Protein AF-A0A354EG18-F1 (afdb_monomer)

Secondary structure (DSSP, 8-state):
-EEEEEEEP-TTSTT-S---------TTS-EEEEEEESSEEEEEE--TTB--EEEEEE--EEETTTTEEESSS-EE--PPPBP---EEEEEEE-SS-B-SSSSS-EEEETTTTEEBTTSSSB-S-SEEEEEEEEEEETTEEEEEEEEE-SSTT-EEEEEE--TT--BS--S-SB--SS--BS-EEEEEEEETTTEEEE---TTEEEEEEEEEEE-TTS-EEEEEEEEESSPPEE-TTSBEE-EEEEETTSS-B--EEEEEEHHHHHS-SS------------

Foldseek 3Di:
DEWEWEFEDDPVCAQVDDDDDDDAADPVRYDYDYYYHHQKDKDWDDDPQWFIFIDMDGFDDADPVVRTTPPGTDDDDDDTHGNDDADAWAWDKDDFPFDPDAQDWWAAASLVRGTDPPGTDHPARQWIKHKDKDDPDPQWIKIKIKIAADDPPWFKDKDAFDPPHRGPPRDDQFDDPDDGDRMDMWIWTHHVPPGIDIPWDPRIKMKIWGPFDADPVRHTPFIKIKIWRGTWDADSRRGIITIMIIDPPRGRGHRHDQVRNPVVVVDDDDDDDRPCPPPDDD

Solvent-accessible surface area (backbone atoms only — not comparable to full-atom values): 16265 Å² total; per-residue (Å²): 65,40,33,46,35,41,28,54,44,49,98,88,57,50,30,73,64,94,78,89,84,87,87,73,58,49,98,89,41,45,39,77,49,74,52,53,24,63,67,58,49,77,48,79,49,77,52,92,68,38,39,41,21,46,46,76,48,70,50,84,49,69,38,86,91,77,46,26,39,24,73,71,55,43,78,44,83,69,68,69,49,68,62,84,73,60,35,61,20,35,56,48,65,44,81,82,40,56,55,92,62,64,80,42,81,43,32,30,9,70,90,69,70,29,35,18,65,93,78,40,84,12,87,46,46,47,40,28,42,31,33,48,58,53,74,80,43,100,61,28,29,40,28,34,39,37,42,33,49,76,40,93,81,14,23,37,30,86,41,68,68,63,88,83,59,39,28,75,70,65,69,63,65,52,58,77,96,70,80,57,38,56,65,50,78,44,41,40,34,28,38,78,98,73,47,78,50,65,69,77,58,85,79,33,22,34,41,36,37,31,75,49,39,58,51,98,87,68,47,78,76,43,32,32,24,33,39,28,78,45,54,78,44,68,49,71,83,36,39,45,36,46,39,38,37,38,24,78,84,45,45,47,52,58,45,63,29,91,88,38,41,52,57,59,76,74,46,85,83,90,84,84,79,77,88,74,84,75,76,72,80,130

Structure (mmCIF, N/CA/C/O backbone):
data_AF-A0A354EG18-F1
#
_entry.id   AF-A0A354EG18-F1
#
loop_
_atom_site.group_PDB
_atom_site.id
_atom_site.type_symbol
_atom_site.label_atom_id
_atom_site.label_alt_id
_atom_site.label_comp_id
_atom_site.label_asym_id
_atom_site.label_entity_id
_atom_site.label_seq_id
_atom_site.pdbx_PDB_ins_code
_atom_site.Cartn_x
_atom_site.Cartn_y
_atom_site.Cartn_z
_atom_site.occupancy
_atom_site.B_iso_or_equiv
_atom_site.auth_seq_id
_atom_site.auth_comp_id
_atom_site.auth_asym_id
_atom_site.auth_atom_id
_atom_site.pdbx_PDB_model_num
ATOM 1 N N . MET A 1 1 ? 18.336 -6.865 -22.127 1.00 76.62 1 MET A N 1
ATOM 2 C CA . MET A 1 1 ? 19.329 -5.778 -22.020 1.00 76.62 1 MET A CA 1
ATOM 3 C C . MET A 1 1 ? 19.094 -4.785 -23.141 1.00 76.62 1 MET A C 1
ATOM 5 O O . MET A 1 1 ? 18.671 -5.190 -24.219 1.00 76.62 1 MET A O 1
ATOM 9 N N . VAL A 1 2 ? 19.322 -3.502 -22.871 1.00 77.94 2 VAL A N 1
ATOM 10 C CA . VAL A 1 2 ? 19.133 -2.414 -23.838 1.00 77.94 2 VAL A CA 1
ATOM 11 C C . VAL A 1 2 ? 20.449 -1.664 -24.002 1.00 77.94 2 VAL A C 1
ATOM 13 O O . VAL A 1 2 ? 21.024 -1.222 -23.011 1.00 77.94 2 VAL A O 1
ATOM 16 N N . HIS A 1 3 ? 20.908 -1.503 -25.239 1.00 73.06 3 HIS A N 1
ATOM 17 C CA . HIS A 1 3 ? 22.016 -0.616 -25.577 1.00 73.06 3 HIS A CA 1
ATOM 18 C C . HIS A 1 3 ? 21.486 0.726 -26.075 1.00 73.06 3 HIS A C 1
ATOM 20 O O . HIS A 1 3 ? 20.550 0.771 -26.877 1.00 73.06 3 HIS A O 1
ATOM 26 N N . VAL A 1 4 ? 22.069 1.823 -25.598 1.00 71.62 4 VAL A N 1
ATOM 27 C CA . VAL A 1 4 ? 21.542 3.174 -25.835 1.00 71.62 4 VAL A CA 1
ATOM 28 C C . VAL A 1 4 ? 22.682 4.097 -26.253 1.00 71.62 4 VAL A C 1
ATOM 30 O O . VAL A 1 4 ? 23.614 4.288 -25.488 1.00 71.62 4 VAL A O 1
ATOM 33 N N . SER A 1 5 ? 22.630 4.686 -27.450 1.00 76.81 5 SER A N 1
ATOM 34 C CA . SER A 1 5 ? 23.673 5.605 -27.949 1.00 76.81 5 SER A CA 1
ATOM 35 C C . SER A 1 5 ? 23.064 6.875 -28.538 1.00 76.81 5 SER A C 1
ATOM 37 O O . SER A 1 5 ? 22.339 6.802 -29.526 1.00 76.81 5 SER A O 1
ATOM 39 N N . PHE A 1 6 ? 23.320 8.048 -27.951 1.00 79.81 6 PHE A N 1
ATOM 40 C CA . PHE A 1 6 ? 22.670 9.290 -28.385 1.00 79.81 6 PHE A CA 1
ATOM 41 C C . PHE A 1 6 ? 23.665 10.422 -28.645 1.00 79.81 6 PHE A C 1
ATOM 43 O O . PHE A 1 6 ? 24.583 10.671 -27.864 1.00 79.81 6 PHE A O 1
ATOM 50 N N . MET A 1 7 ? 23.456 11.126 -29.754 1.00 80.81 7 MET A N 1
ATOM 51 C CA . MET A 1 7 ? 24.111 12.401 -30.044 1.00 80.81 7 MET A CA 1
ATOM 52 C C . MET A 1 7 ? 23.402 13.538 -29.301 1.00 80.81 7 MET A C 1
ATOM 54 O O . MET A 1 7 ? 22.217 13.421 -28.971 1.00 80.81 7 MET A O 1
ATOM 58 N N . GLN A 1 8 ? 24.107 14.645 -29.071 1.00 80.94 8 GLN A N 1
ATOM 59 C CA . GLN A 1 8 ? 23.514 15.819 -28.425 1.00 80.94 8 GLN A CA 1
ATOM 60 C C . GLN A 1 8 ? 22.479 16.494 -29.335 1.00 80.94 8 GLN A C 1
ATOM 62 O O . GLN A 1 8 ? 22.690 16.623 -30.546 1.00 80.94 8 GLN A O 1
ATOM 67 N N . ALA A 1 9 ? 21.371 16.942 -28.741 1.00 79.50 9 ALA A N 1
ATOM 68 C CA . ALA A 1 9 ? 20.435 17.865 -29.378 1.00 79.50 9 ALA A CA 1
ATOM 69 C C . ALA A 1 9 ? 21.137 19.174 -29.790 1.00 79.50 9 ALA A C 1
ATOM 71 O O . ALA A 1 9 ? 22.161 19.537 -29.213 1.00 79.50 9 ALA A O 1
ATOM 72 N N . ASN A 1 10 ? 20.594 19.880 -30.784 1.00 77.50 10 ASN A N 1
ATOM 73 C CA . ASN A 1 10 ? 21.184 21.124 -31.285 1.00 77.50 10 ASN A CA 1
ATOM 74 C C . ASN A 1 10 ? 20.221 22.319 -31.240 1.00 77.50 10 ASN A C 1
ATOM 76 O O . ASN A 1 10 ? 19.000 22.163 -31.159 1.00 77.50 10 ASN A O 1
ATOM 80 N N . ASP A 1 11 ? 20.792 23.518 -31.378 1.00 70.62 11 ASP A N 1
ATOM 81 C CA . ASP A 1 11 ? 20.086 24.807 -31.291 1.00 70.62 11 ASP A CA 1
ATOM 82 C C . ASP A 1 11 ? 19.065 25.030 -32.421 1.00 70.62 11 ASP A C 1
ATOM 84 O O . ASP A 1 11 ? 18.224 25.921 -32.347 1.00 70.62 11 ASP A O 1
ATOM 88 N N . SER A 1 12 ? 19.097 24.198 -33.470 1.00 73.25 12 SER A N 1
ATOM 89 C CA . SER A 1 12 ? 18.102 24.193 -34.554 1.00 73.25 12 SER A CA 1
ATOM 90 C C . SER A 1 12 ? 16.838 23.388 -34.210 1.00 73.25 12 SER A C 1
ATOM 92 O O . SER A 1 12 ? 15.953 23.237 -35.052 1.00 73.25 12 SER A O 1
ATOM 94 N N . GLY A 1 13 ? 16.743 22.849 -32.990 1.00 62.97 13 GLY A N 1
ATOM 95 C CA . GLY A 1 13 ? 15.578 22.117 -32.490 1.00 62.97 13 GLY A CA 1
ATOM 96 C C . GLY A 1 13 ? 15.592 20.608 -32.755 1.00 62.97 13 GLY A C 1
ATOM 97 O O . GLY A 1 13 ? 14.610 19.922 -32.456 1.00 62.97 13 GLY A O 1
ATOM 98 N N . ILE A 1 14 ? 16.686 20.060 -33.297 1.00 69.94 14 ILE A N 1
ATOM 99 C CA . ILE A 1 14 ? 16.850 18.614 -33.502 1.00 69.94 14 ILE A CA 1
ATOM 100 C C . ILE A 1 14 ? 17.165 17.956 -32.155 1.00 69.94 14 ILE A C 1
ATOM 102 O O . ILE A 1 14 ? 18.046 18.412 -31.434 1.00 69.94 14 ILE A O 1
ATOM 106 N N . GLY A 1 15 ? 16.455 16.876 -31.813 1.00 63.34 15 GLY A N 1
ATOM 107 C CA . GLY A 1 15 ? 16.633 16.156 -30.542 1.00 63.34 15 GLY A CA 1
ATOM 108 C C . GLY A 1 15 ? 15.893 16.760 -29.341 1.00 63.34 15 GLY A C 1
ATOM 109 O O . GLY A 1 15 ? 15.977 16.204 -28.251 1.00 63.34 15 GLY A O 1
ATOM 110 N N . LEU A 1 16 ? 15.141 17.855 -29.533 1.00 74.25 16 LEU A N 1
ATOM 111 C CA . LEU A 1 16 ? 14.290 18.463 -28.493 1.00 74.25 16 LEU A CA 1
ATOM 112 C C . LEU A 1 16 ? 12.865 17.885 -28.449 1.00 74.25 16 LEU A C 1
ATOM 114 O O . LEU A 1 16 ? 12.122 18.126 -27.502 1.00 74.25 16 LEU A O 1
ATOM 118 N N . LYS A 1 17 ? 12.455 17.134 -29.479 1.00 74.44 17 LYS A N 1
ATOM 119 C CA . LYS A 1 17 ? 11.150 16.458 -29.517 1.00 74.44 17 LYS A CA 1
ATOM 120 C C . LYS A 1 17 ? 11.256 15.065 -28.911 1.00 74.44 17 LYS A C 1
ATOM 122 O O . LYS A 1 17 ? 12.196 14.331 -29.206 1.00 74.44 17 LYS A O 1
ATOM 127 N N . THR A 1 18 ? 10.241 14.659 -28.154 1.00 72.31 18 THR A N 1
ATOM 128 C CA . THR A 1 18 ? 10.097 13.268 -27.716 1.00 72.31 18 THR A CA 1
ATOM 129 C C . THR A 1 18 ? 9.874 12.362 -28.927 1.00 72.31 18 THR A C 1
ATOM 131 O O .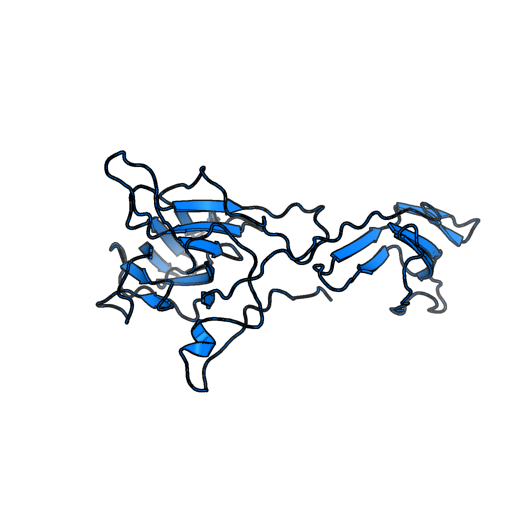 THR A 1 18 ? 8.877 12.494 -29.636 1.00 72.31 18 THR A O 1
ATOM 134 N N . ILE A 1 19 ? 10.790 11.422 -29.150 1.00 76.62 19 ILE A N 1
ATOM 135 C CA . ILE A 1 19 ? 10.691 10.392 -30.189 1.00 76.62 19 ILE A CA 1
ATOM 136 C C . ILE A 1 19 ? 10.560 9.037 -29.491 1.00 76.62 19 ILE A C 1
ATOM 138 O O . ILE A 1 19 ? 11.304 8.744 -28.557 1.00 76.62 19 ILE A O 1
ATOM 142 N N . ARG A 1 20 ? 9.608 8.208 -29.935 1.00 80.19 20 ARG A N 1
ATOM 143 C CA . ARG A 1 20 ? 9.449 6.826 -29.465 1.00 80.19 20 ARG A CA 1
ATOM 144 C C . ARG A 1 20 ? 9.862 5.868 -30.573 1.00 80.19 20 ARG A C 1
ATOM 146 O O . ARG A 1 20 ? 9.228 5.849 -31.623 1.00 80.19 20 ARG A O 1
ATOM 153 N N . ASN A 1 21 ? 10.881 5.062 -30.301 1.00 84.25 21 ASN A N 1
ATOM 154 C CA . ASN A 1 21 ? 11.307 3.955 -31.153 1.00 84.25 21 ASN A CA 1
ATOM 155 C C . ASN A 1 21 ? 10.934 2.636 -30.467 1.00 84.25 21 ASN A C 1
ATOM 157 O O . ASN A 1 21 ? 11.014 2.542 -29.244 1.00 84.25 21 ASN A O 1
ATOM 161 N N . ASN A 1 22 ? 10.523 1.633 -31.243 1.00 88.25 22 ASN A N 1
ATOM 162 C CA . ASN A 1 22 ? 10.150 0.312 -30.737 1.00 88.25 22 ASN A CA 1
ATOM 163 C C . ASN A 1 22 ? 10.884 -0.758 -31.539 1.00 88.25 22 ASN A C 1
ATOM 165 O O . ASN A 1 22 ? 10.993 -0.628 -32.755 1.00 88.25 22 ASN A O 1
ATOM 169 N N . ASP A 1 23 ? 11.346 -1.803 -30.861 1.00 90.81 23 ASP A N 1
ATOM 170 C CA . ASP A 1 23 ? 12.001 -2.958 -31.475 1.00 90.81 23 ASP A CA 1
ATOM 171 C C . ASP A 1 23 ? 11.909 -4.172 -30.526 1.00 90.81 23 ASP A C 1
ATOM 173 O O . ASP A 1 23 ? 11.494 -4.032 -29.368 1.00 90.81 23 ASP A O 1
ATOM 177 N N . VAL A 1 24 ? 12.260 -5.362 -31.009 1.00 91.56 24 VAL A N 1
ATOM 178 C CA . VAL A 1 24 ? 12.212 -6.632 -30.272 1.00 91.56 24 VAL A CA 1
ATOM 179 C C . VAL A 1 24 ? 13.631 -7.120 -30.005 1.00 91.56 24 VAL A C 1
ATOM 181 O O . VAL A 1 24 ? 14.519 -7.005 -30.843 1.00 91.56 24 VAL A O 1
ATOM 184 N N . THR A 1 25 ? 13.859 -7.693 -28.824 1.00 89.69 25 THR A N 1
ATOM 185 C CA . THR A 1 25 ? 15.169 -8.257 -28.494 1.00 89.69 25 THR A CA 1
ATOM 186 C C . THR A 1 25 ? 15.509 -9.462 -29.368 1.00 89.69 25 THR A C 1
ATOM 188 O O . THR A 1 25 ? 14.639 -10.284 -29.660 1.00 89.69 25 THR A O 1
ATOM 191 N N . ASN A 1 26 ? 16.790 -9.628 -29.689 1.00 91.12 26 ASN A N 1
ATOM 192 C CA . ASN A 1 26 ? 17.309 -10.833 -30.328 1.00 91.12 26 ASN A CA 1
ATOM 193 C C . ASN A 1 26 ? 17.210 -12.076 -29.405 1.00 91.12 26 ASN A C 1
ATOM 195 O O . ASN A 1 26 ? 16.748 -11.997 -28.262 1.00 91.12 26 ASN A O 1
ATOM 199 N N . ALA A 1 27 ? 17.666 -13.237 -29.889 1.00 91.00 27 ALA A N 1
ATOM 200 C CA . ALA A 1 27 ? 17.617 -14.504 -29.145 1.00 91.00 27 ALA A CA 1
ATOM 201 C C . ALA A 1 27 ? 18.411 -14.487 -27.822 1.00 91.00 27 ALA A C 1
ATOM 203 O O . ALA A 1 27 ? 18.101 -15.243 -26.904 1.00 91.00 27 ALA A O 1
ATOM 204 N N . GLU A 1 28 ? 19.403 -13.606 -27.711 1.00 89.06 28 GLU A N 1
ATOM 205 C CA . GLU A 1 28 ? 20.237 -13.409 -26.522 1.00 89.06 28 GLU A CA 1
ATOM 206 C C . GLU A 1 28 ? 19.657 -12.344 -25.567 1.00 89.06 28 GLU A C 1
ATOM 208 O O . GLU A 1 28 ? 20.203 -12.100 -24.493 1.00 89.06 28 GLU A O 1
ATOM 213 N N . GLY A 1 29 ? 18.532 -11.710 -25.925 1.00 87.94 29 GLY A N 1
ATOM 214 C CA . GLY A 1 29 ? 17.849 -10.718 -25.097 1.00 87.94 29 GLY A CA 1
ATOM 215 C C . GLY A 1 29 ? 18.369 -9.284 -25.245 1.00 87.94 29 GLY A C 1
ATOM 216 O O . GLY A 1 29 ? 18.138 -8.473 -24.342 1.00 87.94 29 GLY A O 1
ATOM 217 N N . PHE A 1 30 ? 19.046 -8.952 -26.348 1.00 90.62 30 PHE A N 1
ATOM 218 C CA . PHE A 1 30 ? 19.583 -7.617 -26.632 1.00 90.62 30 PHE A CA 1
ATOM 219 C C . PHE A 1 30 ? 18.759 -6.851 -27.662 1.00 90.62 30 PHE A C 1
ATOM 221 O O . PHE A 1 30 ? 18.262 -7.421 -28.630 1.00 90.62 30 PHE A O 1
ATOM 228 N N . VAL A 1 31 ? 18.669 -5.538 -27.467 1.00 91.06 31 VAL A N 1
ATOM 229 C CA . VAL A 1 31 ? 18.155 -4.568 -28.439 1.00 91.06 31 VAL A CA 1
ATOM 230 C C . VAL A 1 31 ? 18.987 -3.289 -28.340 1.00 91.06 31 VAL A C 1
ATOM 232 O O . VAL A 1 31 ? 19.440 -2.937 -27.247 1.00 91.06 31 VAL A O 1
ATOM 235 N N . SER A 1 32 ? 19.192 -2.600 -29.461 1.00 90.19 32 SER A N 1
ATOM 236 C CA . SER A 1 32 ? 20.033 -1.403 -29.533 1.00 90.19 32 SER A CA 1
ATOM 237 C C . SER A 1 32 ? 19.267 -0.242 -30.146 1.00 90.19 32 SER A C 1
ATOM 239 O O . SER A 1 32 ? 18.698 -0.371 -31.225 1.00 90.19 32 SER A O 1
ATOM 241 N N . PHE A 1 33 ? 19.305 0.912 -29.483 1.00 87.00 33 PHE A N 1
ATOM 242 C CA . PHE A 1 33 ? 18.722 2.151 -29.986 1.00 87.00 33 PHE A CA 1
ATOM 243 C C . PHE A 1 33 ? 19.795 3.223 -30.146 1.00 87.00 33 PHE A C 1
ATOM 245 O O . PHE A 1 33 ? 20.600 3.462 -29.241 1.00 87.00 33 PHE A O 1
ATOM 252 N N . GLN A 1 34 ? 19.757 3.908 -31.289 1.00 86.56 34 GLN A N 1
ATOM 253 C CA . GLN A 1 34 ? 20.576 5.081 -31.561 1.00 86.56 34 GLN A CA 1
ATOM 254 C C . GLN A 1 34 ? 19.691 6.276 -31.920 1.00 86.56 34 GLN A C 1
ATOM 256 O O . GLN A 1 34 ? 18.678 6.117 -32.604 1.00 86.56 34 GLN A O 1
ATOM 261 N N . GLY A 1 35 ? 20.058 7.475 -31.470 1.00 85.25 35 GLY A N 1
ATOM 262 C CA . GLY A 1 35 ? 19.294 8.682 -31.777 1.00 85.25 35 GLY A CA 1
ATOM 263 C C . GLY A 1 35 ? 20.019 9.988 -31.471 1.00 85.25 35 GLY A C 1
ATOM 264 O O . GLY A 1 35 ? 21.217 10.016 -31.198 1.00 85.25 35 GLY A O 1
ATOM 265 N N . VAL A 1 36 ? 19.269 11.085 -31.523 1.00 85.56 36 VAL A N 1
ATOM 266 C CA . VAL A 1 36 ? 19.694 12.416 -31.071 1.00 85.56 36 VAL A CA 1
ATOM 267 C C . VAL A 1 36 ? 18.721 12.846 -29.986 1.00 85.56 36 VAL A C 1
ATOM 269 O O . VAL A 1 36 ? 17.512 12.706 -30.172 1.00 85.56 36 VAL A O 1
ATOM 272 N N . GLY A 1 37 ? 19.221 13.331 -28.855 1.00 86.19 37 GLY A N 1
ATOM 273 C CA . GLY A 1 37 ? 18.360 13.631 -27.718 1.00 86.19 37 GLY A CA 1
ATOM 274 C C . GLY A 1 37 ? 19.029 14.462 -26.638 1.00 86.19 37 GLY A C 1
ATOM 275 O O . GLY A 1 37 ? 20.177 14.893 -26.762 1.00 86.19 37 GLY A O 1
ATOM 276 N N . MET A 1 38 ? 18.275 14.681 -25.568 1.00 84.88 38 MET A N 1
ATOM 277 C CA . MET A 1 38 ? 18.765 15.294 -24.337 1.00 84.88 38 MET A CA 1
ATOM 278 C C . MET A 1 38 ? 19.551 14.275 -23.491 1.00 84.88 38 MET A C 1
ATOM 280 O O . MET A 1 38 ? 19.736 13.125 -23.881 1.00 84.88 38 MET A O 1
ATOM 284 N N . GLU A 1 39 ? 19.997 14.693 -22.310 1.00 87.50 39 GLU A N 1
ATOM 285 C CA . GLU A 1 39 ? 20.866 13.931 -21.400 1.00 87.50 39 GLU A CA 1
ATOM 286 C C . GLU A 1 39 ? 20.248 12.658 -20.783 1.00 87.50 39 GLU A C 1
ATOM 288 O O . GLU A 1 39 ? 20.887 12.002 -19.960 1.00 87.50 39 GLU A O 1
ATOM 293 N N . SER A 1 40 ? 19.016 12.286 -21.142 1.00 87.19 40 SER A N 1
ATOM 294 C CA . SER A 1 40 ? 18.363 11.091 -20.605 1.00 87.19 40 SER A CA 1
ATOM 295 C C . SER A 1 40 ? 17.483 10.375 -21.624 1.00 87.19 40 SER A C 1
ATOM 297 O O . SER A 1 40 ? 16.917 10.985 -22.532 1.00 87.19 40 SER A O 1
ATOM 299 N N . VAL A 1 41 ? 17.369 9.058 -21.451 1.00 86.81 41 VAL A N 1
ATOM 300 C CA . VAL A 1 41 ? 16.528 8.173 -22.261 1.00 86.81 41 VAL A CA 1
ATOM 301 C C . VAL A 1 41 ? 15.715 7.275 -21.337 1.00 86.81 41 VAL A C 1
ATOM 303 O O . VAL A 1 41 ? 16.236 6.732 -20.365 1.00 86.81 41 VAL A O 1
ATOM 306 N N . GLY A 1 42 ? 14.434 7.102 -21.654 1.00 86.75 42 GLY A N 1
ATOM 307 C CA . GLY A 1 42 ? 13.562 6.119 -21.020 1.00 86.75 42 GLY A CA 1
ATOM 308 C C . GLY A 1 42 ? 13.300 4.938 -21.951 1.00 86.75 42 GLY A C 1
ATOM 309 O O . GLY A 1 42 ? 13.111 5.117 -23.151 1.00 86.75 42 GLY A O 1
ATOM 310 N N . ALA A 1 43 ? 13.245 3.737 -21.391 1.00 88.38 43 ALA A N 1
ATOM 311 C CA . ALA A 1 43 ? 12.860 2.512 -22.070 1.00 88.38 43 ALA A CA 1
ATOM 312 C C . ALA A 1 43 ? 11.697 1.853 -21.326 1.00 88.38 43 ALA A C 1
ATOM 314 O O . ALA A 1 43 ? 11.670 1.807 -20.097 1.00 88.38 43 ALA A O 1
ATOM 315 N N . THR A 1 44 ? 10.740 1.316 -22.078 1.00 90.69 44 THR A N 1
ATOM 316 C CA . THR A 1 44 ? 9.670 0.461 -21.559 1.00 90.69 44 THR A CA 1
ATOM 317 C C . THR A 1 44 ? 9.800 -0.913 -22.191 1.00 90.69 44 THR A C 1
ATOM 319 O O . THR A 1 44 ? 9.853 -1.030 -23.411 1.00 90.69 44 THR A O 1
ATOM 322 N N . ILE A 1 45 ? 9.857 -1.949 -21.360 1.00 91.69 45 ILE A N 1
ATOM 323 C CA . ILE A 1 45 ? 10.062 -3.329 -21.780 1.00 91.69 45 ILE A CA 1
ATOM 324 C C . ILE A 1 45 ? 8.838 -4.133 -21.349 1.00 91.69 45 ILE A C 1
ATOM 326 O O . ILE A 1 45 ? 8.417 -4.093 -20.190 1.00 91.69 45 ILE A O 1
ATOM 330 N N . SER A 1 46 ? 8.264 -4.881 -22.287 1.00 92.38 46 SER A N 1
ATOM 331 C CA . SER A 1 46 ? 7.111 -5.744 -22.042 1.00 92.38 46 SER A CA 1
ATOM 332 C C . SER A 1 46 ? 7.316 -7.116 -22.677 1.00 92.38 46 SER A C 1
ATOM 334 O O . SER A 1 46 ? 8.013 -7.255 -23.680 1.00 92.38 46 SER A O 1
ATOM 336 N N . LYS A 1 47 ? 6.739 -8.142 -22.048 1.00 91.94 47 LYS A N 1
ATOM 337 C CA . LYS A 1 47 ? 6.712 -9.520 -22.538 1.00 91.94 47 LYS A CA 1
ATOM 338 C C . LYS A 1 47 ? 5.474 -10.214 -21.989 1.00 91.94 47 LYS A C 1
ATOM 340 O O . LYS A 1 47 ? 5.164 -10.075 -20.802 1.00 91.94 47 LYS A O 1
ATOM 345 N N . ASP A 1 48 ? 4.798 -10.992 -22.823 1.00 93.31 48 ASP A N 1
ATOM 346 C CA . ASP A 1 48 ? 3.630 -11.762 -22.400 1.00 93.31 48 ASP A CA 1
ATOM 347 C C . ASP A 1 48 ? 3.969 -12.711 -21.245 1.00 93.31 48 ASP A C 1
ATOM 349 O O . ASP A 1 48 ? 4.995 -13.391 -21.243 1.00 93.31 48 ASP A O 1
ATOM 353 N N . GLY A 1 49 ? 3.109 -12.728 -20.224 1.00 94.38 49 GLY A N 1
ATOM 354 C CA . GLY A 1 49 ? 3.339 -13.477 -18.984 1.00 94.38 49 GLY A CA 1
ATOM 355 C C . GLY A 1 49 ? 4.282 -12.799 -17.980 1.00 94.38 49 GLY A C 1
ATOM 356 O O . GLY A 1 49 ? 4.538 -13.363 -16.918 1.00 94.38 49 GLY A O 1
ATOM 357 N N . TYR A 1 50 ? 4.771 -11.589 -18.261 1.00 95.06 50 TYR A N 1
ATOM 358 C CA . TYR A 1 50 ? 5.607 -10.805 -17.350 1.00 95.06 50 TYR A CA 1
ATOM 359 C C . TYR A 1 50 ? 4.935 -9.471 -17.009 1.00 95.06 50 TYR A C 1
ATOM 361 O O . TYR A 1 50 ? 4.045 -8.985 -17.715 1.00 95.06 50 TYR A O 1
ATOM 369 N N . TYR A 1 51 ? 5.325 -8.889 -15.880 1.00 94.25 51 TYR A N 1
ATOM 370 C CA . TYR A 1 51 ? 5.033 -7.496 -15.577 1.00 94.25 51 TYR A CA 1
ATOM 371 C C . TYR A 1 51 ? 5.945 -6.603 -16.414 1.00 94.25 51 TYR A C 1
ATOM 373 O O . TYR A 1 51 ? 7.134 -6.887 -16.556 1.00 94.25 51 TYR A O 1
ATOM 381 N N . GLN A 1 52 ? 5.375 -5.5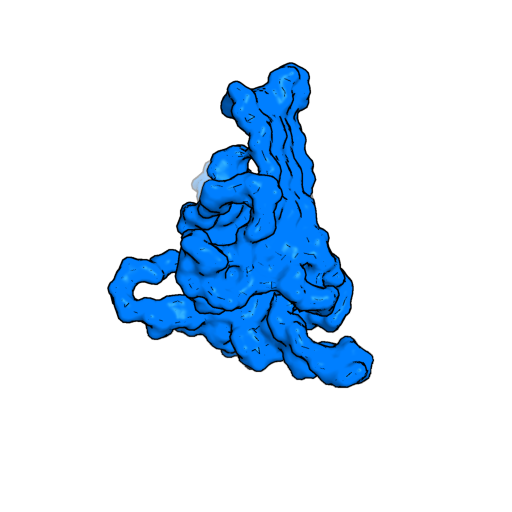31 -16.960 1.00 93.38 52 GLN A N 1
ATOM 382 C CA . GLN A 1 52 ? 6.135 -4.492 -17.647 1.00 93.38 52 GLN A CA 1
ATOM 383 C C . GLN A 1 52 ? 7.191 -3.913 -16.699 1.00 93.38 52 GLN A C 1
ATOM 385 O O . GLN A 1 52 ? 6.931 -3.753 -15.502 1.00 93.38 52 GLN A O 1
ATOM 390 N N . SER A 1 53 ? 8.357 -3.595 -17.250 1.00 92.62 53 SER A N 1
ATOM 391 C CA . SER A 1 53 ? 9.420 -2.880 -16.548 1.00 92.62 53 SER A CA 1
ATOM 392 C C . SER A 1 53 ? 9.795 -1.624 -17.325 1.00 92.62 53 SER A C 1
ATOM 394 O O . SER A 1 53 ? 9.730 -1.598 -18.556 1.00 92.62 53 SER A O 1
ATOM 396 N N . GLY A 1 54 ? 10.176 -0.576 -16.607 1.00 88.88 54 GLY A N 1
ATOM 397 C CA . GLY A 1 54 ? 10.709 0.655 -17.172 1.00 88.88 54 GLY A CA 1
ATOM 398 C C . GLY A 1 54 ? 12.140 0.874 -16.706 1.00 88.88 54 GLY A C 1
ATOM 399 O O . GLY A 1 54 ? 12.460 0.591 -15.558 1.00 88.88 54 GLY A O 1
ATOM 400 N N . SER A 1 55 ? 12.996 1.401 -17.574 1.00 86.19 55 SER A N 1
ATOM 401 C CA . SER A 1 55 ? 14.340 1.825 -17.188 1.00 86.19 55 SER A CA 1
ATOM 402 C C . SER A 1 55 ? 14.623 3.219 -17.711 1.00 86.19 55 SER A C 1
ATOM 404 O O . SER A 1 55 ? 14.312 3.526 -18.857 1.00 86.19 55 SER A O 1
ATOM 406 N N . GLY A 1 56 ? 15.233 4.052 -16.877 1.00 86.56 56 GLY A N 1
ATOM 407 C CA . GLY A 1 56 ? 15.853 5.299 -17.303 1.00 86.56 56 GLY A CA 1
ATOM 408 C C . GLY A 1 56 ? 17.358 5.110 -17.433 1.00 86.56 56 GLY A C 1
ATOM 409 O O . GLY A 1 56 ? 17.952 4.332 -16.690 1.00 86.56 56 GLY A O 1
ATOM 410 N N . PHE A 1 57 ? 17.976 5.830 -18.357 1.00 88.06 57 PHE A N 1
ATOM 411 C CA . PHE A 1 57 ? 19.416 6.023 -18.385 1.00 88.06 57 PHE A CA 1
ATOM 412 C C . PHE A 1 57 ? 19.705 7.515 -18.488 1.00 88.06 57 PHE A C 1
ATOM 414 O O . PHE A 1 57 ? 19.186 8.183 -19.383 1.00 88.06 57 PHE A O 1
ATOM 421 N N . LYS A 1 58 ? 20.518 8.032 -17.565 1.00 91.00 58 LYS A N 1
ATOM 422 C CA . LYS A 1 58 ? 21.009 9.408 -17.594 1.00 91.00 58 LYS A CA 1
ATOM 423 C C . LYS A 1 58 ? 22.486 9.384 -17.965 1.00 91.00 58 LYS A C 1
ATOM 425 O O . LYS A 1 58 ? 23.282 8.740 -17.286 1.00 91.00 58 LYS A O 1
ATOM 430 N N . PHE A 1 59 ? 22.831 10.080 -19.039 1.00 90.50 59 PHE A N 1
ATOM 431 C CA . PHE A 1 59 ? 24.216 10.286 -19.435 1.00 90.50 59 PHE A CA 1
ATOM 432 C C . PHE A 1 59 ? 24.918 11.190 -18.417 1.00 90.50 59 PHE A C 1
ATOM 434 O O . PHE A 1 59 ? 24.303 12.073 -17.818 1.00 90.50 59 PHE A O 1
ATOM 441 N N . THR A 1 60 ? 26.205 10.951 -18.189 1.00 93.00 60 THR A N 1
ATOM 442 C CA . THR A 1 60 ? 26.977 11.620 -17.131 1.00 93.00 60 THR A CA 1
ATOM 443 C C . THR A 1 60 ? 27.753 12.829 -17.635 1.00 93.00 60 THR A C 1
ATOM 445 O O . THR A 1 60 ? 28.117 13.697 -16.846 1.00 93.00 60 THR A O 1
ATOM 448 N N . SER A 1 61 ? 28.044 12.878 -18.934 1.00 91.94 61 SER A N 1
ATOM 449 C CA . SER A 1 61 ? 28.768 13.976 -19.576 1.00 91.94 61 SER A CA 1
ATOM 450 C C . SER A 1 61 ? 28.529 13.973 -21.086 1.00 91.94 61 SER A C 1
ATOM 452 O O . SER A 1 61 ? 27.846 13.095 -21.616 1.00 91.94 61 SER A O 1
ATOM 454 N N . SER A 1 62 ? 29.093 14.951 -21.790 1.00 90.88 62 SER A N 1
ATOM 455 C CA . SER A 1 62 ? 29.112 14.982 -23.249 1.00 90.88 62 SER A CA 1
ATOM 456 C C . SER A 1 62 ? 30.495 15.310 -23.803 1.00 90.88 62 SER A C 1
ATOM 458 O O . SER A 1 62 ? 31.343 15.907 -23.138 1.00 90.88 62 SER A O 1
ATOM 460 N N . SER A 1 63 ? 30.732 14.890 -25.044 1.00 90.44 63 SER A N 1
ATOM 461 C CA . SER A 1 63 ? 31.947 15.183 -25.796 1.00 90.44 63 SER A CA 1
ATOM 462 C C . SER A 1 63 ? 31.637 16.178 -26.904 1.00 90.44 63 SER A C 1
ATOM 464 O O . SER A 1 63 ? 30.989 15.829 -27.887 1.00 90.44 63 SER A O 1
ATOM 466 N N . ASN A 1 64 ? 32.167 17.396 -26.799 1.00 86.25 64 ASN A N 1
ATOM 467 C CA . ASN A 1 64 ? 32.026 18.407 -27.855 1.00 86.25 64 ASN A CA 1
ATOM 468 C C . ASN A 1 64 ? 32.782 18.030 -29.140 1.00 86.25 64 ASN A C 1
ATOM 470 O O . ASN A 1 64 ? 32.389 18.443 -30.224 1.00 86.25 64 ASN A O 1
ATOM 474 N N . VAL A 1 65 ? 33.842 17.217 -29.033 1.00 89.44 65 VAL A N 1
ATOM 475 C CA . VAL A 1 65 ? 34.643 16.764 -30.187 1.00 89.44 65 VAL A CA 1
ATOM 476 C C . VAL A 1 65 ? 33.856 15.780 -31.050 1.00 89.44 65 VAL A C 1
ATOM 478 O O . VAL A 1 65 ? 33.916 15.836 -32.273 1.00 89.44 65 VAL A O 1
ATOM 481 N N . THR A 1 66 ? 33.116 14.872 -30.410 1.00 86.94 66 THR A N 1
ATOM 482 C CA . THR A 1 66 ? 32.346 13.822 -31.100 1.00 86.94 66 THR A CA 1
ATOM 483 C C . THR A 1 66 ? 30.845 14.098 -31.122 1.00 86.94 66 THR A C 1
ATOM 485 O O . THR A 1 66 ? 30.089 13.304 -31.668 1.00 86.94 66 THR A O 1
ATOM 488 N N . ASN A 1 67 ? 30.417 15.221 -30.545 1.00 89.56 67 ASN A N 1
ATOM 489 C CA . ASN A 1 67 ? 29.036 15.661 -30.379 1.00 89.56 67 ASN A CA 1
ATOM 490 C C . ASN A 1 67 ? 28.078 14.601 -29.790 1.00 89.56 67 ASN A C 1
ATOM 492 O O . ASN A 1 67 ? 26.921 14.482 -30.205 1.00 89.56 67 ASN A O 1
ATOM 496 N N . ARG A 1 68 ? 28.548 13.820 -28.814 1.00 91.19 68 ARG A N 1
ATOM 497 C CA . ARG A 1 68 ? 27.785 12.704 -28.239 1.00 91.19 68 ARG A CA 1
ATOM 498 C C . ARG A 1 68 ? 27.675 12.766 -26.728 1.00 91.19 68 ARG A C 1
ATOM 500 O O . ARG A 1 68 ? 28.531 13.347 -26.061 1.00 91.19 68 ARG A O 1
ATOM 507 N N . TRP A 1 69 ? 26.637 12.125 -26.211 1.00 92.50 69 TRP A N 1
ATOM 508 C CA . TRP A 1 69 ? 26.509 11.854 -24.790 1.00 92.50 69 TRP A CA 1
ATOM 509 C C . TRP A 1 69 ? 27.391 10.675 -24.362 1.00 92.50 69 TRP A C 1
ATOM 511 O O . TRP A 1 69 ? 27.619 9.744 -25.137 1.00 92.50 69 TRP A O 1
ATOM 521 N N . GLU A 1 70 ? 27.877 10.726 -23.122 1.00 92.19 70 GLU A N 1
ATOM 522 C CA . GLU A 1 70 ? 28.748 9.724 -22.508 1.00 92.19 70 GLU A CA 1
ATOM 523 C C . GLU A 1 70 ? 28.114 9.134 -21.226 1.00 92.19 70 GLU A C 1
ATOM 525 O O . GLU A 1 70 ? 27.430 9.854 -20.491 1.00 92.19 70 GLU A O 1
ATOM 530 N N . PRO A 1 71 ? 28.340 7.845 -20.911 1.00 92.50 71 PRO A N 1
ATOM 531 C CA . PRO A 1 71 ? 29.130 6.899 -21.696 1.00 92.50 71 PRO A CA 1
ATOM 532 C C . PRO A 1 71 ? 28.470 6.593 -23.044 1.00 92.50 71 PRO A C 1
ATOM 534 O O . PRO A 1 71 ? 27.246 6.566 -23.162 1.00 92.50 71 PRO A O 1
ATOM 537 N N . TRP A 1 72 ? 29.288 6.393 -24.072 1.00 89.75 72 TRP A N 1
ATOM 538 C CA . TRP A 1 72 ? 28.821 5.936 -25.371 1.00 89.75 72 TRP A CA 1
ATOM 539 C C . TRP A 1 72 ? 28.464 4.449 -25.317 1.00 89.75 72 TRP A C 1
ATOM 541 O O . TRP A 1 72 ? 29.270 3.622 -24.892 1.00 89.75 72 TRP A O 1
ATOM 551 N N . ASN A 1 73 ? 27.271 4.106 -25.796 1.00 87.44 73 ASN A N 1
ATOM 552 C CA . ASN A 1 73 ? 26.750 2.741 -25.851 1.00 87.44 73 ASN A CA 1
ATOM 553 C C . ASN A 1 73 ? 26.685 1.964 -24.510 1.00 87.44 73 ASN A C 1
ATOM 555 O O . ASN A 1 73 ? 27.083 0.794 -24.466 1.00 87.44 73 ASN A O 1
ATOM 559 N N . PRO A 1 74 ? 26.185 2.554 -23.404 1.00 89.50 74 PRO A N 1
ATOM 560 C CA . PRO A 1 74 ? 25.921 1.834 -22.164 1.00 89.50 74 PRO A CA 1
ATOM 561 C C . PRO A 1 74 ? 25.018 0.628 -22.391 1.00 89.50 74 PRO A C 1
ATOM 563 O O . PRO A 1 74 ? 24.096 0.656 -23.209 1.00 89.50 74 PRO A O 1
ATOM 566 N N . THR A 1 75 ? 25.258 -0.409 -21.593 1.00 88.94 75 THR A N 1
ATOM 567 C CA . THR A 1 75 ? 24.334 -1.534 -21.448 1.00 88.94 75 THR A CA 1
ATOM 568 C C . THR A 1 75 ? 23.458 -1.284 -20.235 1.00 88.94 75 THR A C 1
ATOM 570 O O . THR A 1 75 ? 23.958 -1.142 -19.122 1.00 88.94 75 THR A O 1
ATOM 573 N N . VAL A 1 76 ? 22.151 -1.248 -20.451 1.00 88.56 76 VAL A N 1
ATOM 574 C CA . VAL A 1 76 ? 21.147 -1.122 -19.401 1.00 88.56 76 VAL A CA 1
ATOM 575 C C . VAL A 1 76 ? 20.508 -2.489 -19.197 1.00 88.56 76 VAL A C 1
ATOM 577 O O . VAL A 1 76 ? 19.820 -3.024 -20.078 1.00 88.56 76 VAL A O 1
ATOM 580 N N . GLU A 1 77 ? 20.767 -3.089 -18.039 1.00 89.75 77 GLU A N 1
ATOM 581 C CA . GLU A 1 77 ? 20.102 -4.323 -17.647 1.00 89.75 77 GLU A CA 1
ATOM 582 C C . GLU A 1 77 ? 18.676 -4.019 -17.187 1.00 89.75 77 GLU A C 1
ATOM 584 O O . GLU A 1 77 ? 18.434 -3.075 -16.432 1.00 89.75 77 GLU A O 1
ATOM 589 N N . VAL A 1 78 ? 17.730 -4.824 -17.680 1.00 89.25 78 VAL A N 1
ATOM 590 C CA . VAL A 1 78 ? 16.322 -4.710 -17.309 1.00 89.25 78 VAL A CA 1
ATOM 591 C C . VAL A 1 78 ? 15.780 -6.060 -16.897 1.00 89.25 78 VAL A C 1
ATOM 593 O O . VAL A 1 78 ? 15.769 -7.001 -17.692 1.00 89.25 78 VAL A O 1
ATOM 596 N N . VAL A 1 79 ? 15.292 -6.133 -15.660 1.00 89.75 79 VAL A N 1
ATOM 597 C CA . VAL A 1 79 ? 14.722 -7.354 -15.090 1.00 89.75 79 VAL A CA 1
ATOM 598 C C . VAL A 1 79 ? 13.208 -7.358 -15.285 1.00 89.75 79 VAL A C 1
ATOM 600 O O . VAL A 1 79 ? 12.496 -6.447 -14.856 1.00 89.75 79 VAL A O 1
ATOM 603 N N . LEU A 1 80 ? 12.698 -8.419 -15.913 1.00 90.81 80 LEU A N 1
ATOM 604 C CA . LEU A 1 80 ? 11.265 -8.675 -16.045 1.00 90.81 80 LEU A CA 1
ATOM 605 C C . LEU A 1 80 ? 10.812 -9.678 -14.985 1.00 90.81 80 LEU A C 1
ATOM 607 O O . LEU A 1 80 ? 11.286 -10.815 -14.937 1.00 90.81 80 LEU A O 1
ATOM 611 N N . LYS A 1 81 ? 9.830 -9.290 -14.172 1.00 93.44 81 LYS A N 1
ATOM 612 C CA . LYS A 1 81 ? 9.202 -10.200 -13.209 1.00 93.44 81 LYS A CA 1
ATOM 613 C C . LYS A 1 81 ? 8.125 -11.028 -13.899 1.00 93.44 81 LYS A C 1
ATOM 615 O O . LYS A 1 81 ? 7.175 -10.475 -14.449 1.00 93.44 81 LYS A O 1
ATOM 620 N N . LYS A 1 82 ? 8.259 -12.355 -13.865 1.00 95.50 82 LYS A N 1
ATOM 621 C CA . LYS A 1 82 ? 7.225 -13.269 -14.372 1.00 95.50 82 LYS A CA 1
ATOM 622 C C . LYS A 1 82 ? 5.988 -13.174 -13.478 1.00 95.50 82 LYS A C 1
ATOM 624 O O . LYS A 1 82 ? 6.124 -13.279 -12.261 1.00 95.50 82 LYS A O 1
ATOM 629 N N . LYS A 1 83 ? 4.810 -13.015 -14.081 1.00 96.25 83 LYS A N 1
ATOM 630 C CA . LYS A 1 83 ? 3.526 -13.158 -13.383 1.00 96.25 83 LYS A CA 1
ATOM 631 C C . LYS A 1 83 ? 3.406 -14.608 -12.923 1.00 96.25 83 LYS A C 1
ATOM 633 O O . LYS A 1 83 ? 3.612 -15.506 -13.744 1.00 96.25 83 LYS A O 1
ATOM 638 N N . ARG A 1 84 ? 3.130 -14.853 -11.640 1.00 95.44 84 ARG A N 1
ATOM 639 C CA . ARG A 1 84 ? 2.975 -16.226 -11.133 1.00 95.44 84 ARG A CA 1
ATOM 640 C C . ARG A 1 84 ? 1.504 -16.577 -11.076 1.00 95.44 84 ARG A C 1
ATOM 642 O O . ARG A 1 84 ? 1.026 -17.274 -11.964 1.00 95.44 84 ARG A O 1
ATOM 649 N N . ASN A 1 85 ? 0.794 -16.072 -10.076 1.00 95.25 85 ASN A N 1
ATOM 650 C CA . ASN A 1 85 ? -0.605 -16.416 -9.868 1.00 95.25 85 ASN A CA 1
ATOM 651 C C . ASN A 1 85 ? -1.423 -15.203 -9.404 1.00 95.25 85 ASN A C 1
ATOM 653 O O . ASN A 1 85 ? -1.814 -15.164 -8.245 1.00 95.25 85 ASN A O 1
ATOM 657 N N . PRO A 1 86 ? -1.688 -14.198 -10.256 1.00 96.75 86 PRO A N 1
ATOM 658 C CA . PRO A 1 86 ? -2.580 -13.100 -9.888 1.00 96.75 86 PRO A CA 1
ATOM 659 C C . PRO A 1 86 ? -3.973 -13.592 -9.456 1.00 96.75 86 PRO A C 1
ATOM 661 O O . PRO A 1 86 ? -4.636 -14.315 -10.206 1.00 96.75 86 PRO A O 1
ATOM 664 N N . VAL A 1 87 ? -4.427 -13.188 -8.267 1.00 97.12 87 VAL A N 1
ATOM 665 C CA . VAL A 1 87 ? -5.722 -13.591 -7.685 1.00 97.12 87 VAL A CA 1
ATOM 666 C C . VAL A 1 87 ? -6.688 -12.409 -7.559 1.00 97.12 87 VAL A C 1
ATOM 668 O O . VAL A 1 87 ? -6.244 -11.263 -7.438 1.00 97.12 87 VAL A O 1
ATOM 671 N N . PRO A 1 88 ? -8.013 -12.642 -7.577 1.00 96.69 88 PRO A N 1
ATOM 672 C CA . PRO A 1 88 ? -8.978 -11.618 -7.198 1.00 96.69 88 PRO A CA 1
ATOM 673 C C . PRO A 1 88 ? -8.714 -11.120 -5.781 1.00 96.69 88 PRO A C 1
ATOM 675 O O . PRO A 1 88 ? -8.449 -11.906 -4.876 1.00 96.69 88 PRO A O 1
ATOM 678 N N . MET A 1 89 ? -8.837 -9.814 -5.577 1.00 97.38 89 MET A N 1
ATOM 679 C CA . MET A 1 89 ? -8.702 -9.202 -4.256 1.00 97.38 89 MET A CA 1
ATOM 680 C C . MET A 1 89 ? -9.840 -8.217 -4.011 1.00 97.38 89 MET A C 1
ATOM 682 O O . MET A 1 89 ? -10.430 -7.671 -4.951 1.00 97.38 89 MET A O 1
ATOM 686 N N . TYR A 1 90 ? -10.138 -7.953 -2.741 1.00 96.88 90 TYR A N 1
ATOM 687 C CA . TYR A 1 90 ? -10.913 -6.774 -2.369 1.00 96.88 90 TYR A CA 1
ATOM 688 C C . TYR A 1 90 ? -10.008 -5.558 -2.499 1.00 96.88 90 TYR A C 1
ATOM 690 O O . TYR A 1 90 ? -9.054 -5.416 -1.738 1.00 96.88 90 TYR A O 1
ATOM 698 N N . VAL A 1 91 ? -10.285 -4.709 -3.487 1.00 95.12 91 VAL A N 1
ATOM 699 C CA . VAL A 1 91 ? -9.471 -3.524 -3.770 1.00 95.12 91 VAL A CA 1
ATOM 700 C C . VAL A 1 91 ? -10.310 -2.276 -3.557 1.00 95.12 91 VAL A C 1
ATOM 702 O O . VAL A 1 91 ? -11.292 -2.064 -4.276 1.00 95.12 91 VAL A O 1
ATOM 705 N N . LYS A 1 92 ? -9.935 -1.444 -2.584 1.00 92.94 92 LYS A N 1
ATOM 706 C CA . LYS A 1 92 ? -10.705 -0.248 -2.230 1.00 92.94 92 LYS A CA 1
ATOM 707 C C . LYS A 1 92 ? -9.813 0.876 -1.713 1.00 92.94 92 LYS A C 1
ATOM 709 O O . LYS A 1 92 ? -8.895 0.638 -0.937 1.00 92.94 92 LYS A O 1
ATOM 714 N N . GLY A 1 93 ? -10.113 2.097 -2.150 1.00 92.25 93 GLY A N 1
ATOM 715 C CA . GLY A 1 93 ? -9.715 3.331 -1.475 1.00 92.25 93 GLY A CA 1
ATOM 716 C C . GLY A 1 93 ? -10.821 3.778 -0.524 1.00 92.25 93 GLY A C 1
ATOM 717 O O . GLY A 1 93 ? -12.004 3.632 -0.846 1.00 92.25 93 GLY A O 1
ATOM 718 N N . THR A 1 94 ? -10.463 4.273 0.656 1.00 85.56 94 THR A N 1
ATOM 719 C CA . THR A 1 94 ? -11.445 4.853 1.569 1.00 85.56 94 THR A CA 1
ATOM 720 C C . THR A 1 94 ? -11.829 6.256 1.110 1.00 85.56 94 THR A C 1
ATOM 722 O O . THR A 1 94 ? -11.178 7.243 1.430 1.00 85.56 94 THR A O 1
ATOM 725 N N . ASP A 1 95 ? -12.923 6.352 0.359 1.00 71.38 95 ASP A N 1
ATOM 726 C CA . ASP A 1 95 ? -13.523 7.640 0.012 1.00 71.38 95 ASP A CA 1
ATOM 727 C C . ASP A 1 95 ? -14.424 8.093 1.171 1.00 71.38 95 ASP A C 1
ATOM 729 O O . ASP A 1 95 ? -15.467 7.490 1.423 1.00 71.38 95 ASP A O 1
ATOM 733 N N . ASN A 1 96 ? -14.031 9.159 1.875 1.00 70.44 96 ASN A N 1
ATOM 734 C CA . ASN A 1 96 ? -14.766 9.741 3.010 1.00 70.44 96 ASN A CA 1
ATOM 735 C C . ASN A 1 96 ? -14.926 8.823 4.235 1.00 70.44 96 ASN A C 1
ATOM 737 O O . ASN A 1 96 ? -15.925 8.935 4.951 1.00 70.44 96 ASN A O 1
ATOM 741 N N . LEU A 1 97 ? -13.966 7.934 4.519 1.00 92.56 97 LEU A N 1
ATOM 742 C CA . LEU A 1 97 ? -13.958 7.266 5.821 1.00 92.56 97 LEU A CA 1
ATOM 743 C C . LEU A 1 97 ? -13.734 8.327 6.898 1.00 92.56 97 LEU A C 1
ATOM 745 O O . LEU A 1 97 ? -12.638 8.863 7.043 1.00 92.56 97 LEU A O 1
ATOM 749 N N . LYS A 1 98 ? -14.802 8.629 7.631 1.00 95.38 98 LYS A N 1
ATOM 750 C CA . LYS A 1 98 ? -14.804 9.577 8.732 1.00 95.38 98 LYS A CA 1
ATOM 751 C C . LYS A 1 98 ? -15.207 8.848 9.996 1.00 95.38 98 LYS A C 1
ATOM 753 O O . LYS A 1 98 ? -16.296 8.277 10.054 1.00 95.38 98 LYS A O 1
ATOM 758 N N . LEU A 1 99 ? -14.341 8.875 11.001 1.00 96.31 99 LEU A N 1
ATOM 759 C CA . LEU A 1 99 ? -14.672 8.305 12.294 1.00 96.31 99 LEU A CA 1
ATOM 760 C C . LEU A 1 99 ? -15.791 9.134 12.949 1.00 96.31 99 LEU A C 1
ATOM 762 O O . LEU A 1 99 ? -15.675 10.358 13.040 1.00 96.31 99 LEU A O 1
ATOM 766 N N . PRO A 1 100 ? -16.893 8.499 13.381 1.00 96.19 100 PRO A N 1
ATOM 767 C CA . PRO A 1 100 ? -18.028 9.200 13.981 1.00 96.19 100 PRO A CA 1
ATOM 768 C C . PRO A 1 100 ? -17.757 9.704 15.399 1.00 96.19 100 PRO A C 1
ATOM 770 O O . PRO A 1 100 ? -18.488 10.570 15.876 1.00 96.19 100 PRO A O 1
ATOM 773 N N . GLN A 1 101 ? -16.756 9.149 16.083 1.00 96.19 101 GLN A N 1
ATOM 774 C CA . GLN A 1 101 ? -16.379 9.513 17.445 1.00 96.19 101 GLN A CA 1
ATOM 775 C C . GLN A 1 101 ? -14.862 9.413 17.616 1.00 96.19 101 GLN A C 1
ATOM 777 O O . GLN A 1 101 ? -14.209 8.605 16.952 1.00 96.19 101 GLN A O 1
ATOM 782 N N . PHE A 1 102 ? -14.329 10.236 18.516 1.00 96.50 102 PHE A N 1
ATOM 783 C CA . PHE A 1 102 ? -12.933 10.209 18.944 1.00 96.50 102 PHE A CA 1
ATOM 784 C C . PHE A 1 102 ? -12.788 9.485 20.277 1.00 96.50 102 PHE A C 1
ATOM 786 O O . PHE A 1 102 ? -13.770 9.256 20.982 1.00 96.50 102 PHE A O 1
ATOM 793 N N . ASP A 1 103 ? -11.552 9.102 20.582 1.00 96.38 103 ASP A N 1
ATOM 794 C CA . ASP A 1 103 ? -11.131 8.471 21.833 1.00 96.38 103 ASP A CA 1
ATOM 795 C C . ASP A 1 103 ? -11.819 7.127 22.138 1.00 96.38 103 ASP A C 1
ATOM 797 O O . ASP A 1 103 ? -11.764 6.628 23.262 1.00 96.38 103 ASP A O 1
ATOM 801 N N . ILE A 1 104 ? -12.429 6.501 21.125 1.00 96.88 104 ILE A N 1
ATOM 802 C CA . ILE A 1 104 ? -12.984 5.148 21.204 1.00 96.88 104 ILE A CA 1
ATOM 803 C C . ILE A 1 104 ? -12.478 4.269 20.051 1.00 96.88 104 ILE A C 1
ATOM 805 O O . ILE A 1 104 ? -12.266 4.775 18.946 1.00 96.88 104 ILE A O 1
ATOM 809 N N . PRO A 1 105 ? -12.308 2.953 20.276 1.00 98.06 105 PRO A N 1
ATOM 810 C CA . PRO A 1 105 ? -11.950 2.017 19.219 1.00 98.06 105 PRO A CA 1
ATOM 811 C C . PRO A 1 105 ? -13.130 1.776 18.277 1.00 98.06 105 PRO A C 1
ATOM 813 O O . PRO A 1 105 ? -14.229 1.415 18.703 1.00 98.06 105 PRO A O 1
ATOM 816 N N . ILE A 1 106 ? -12.890 1.940 16.978 1.00 98.56 106 ILE A N 1
ATOM 817 C CA . ILE A 1 106 ? -13.884 1.775 15.920 1.00 98.56 106 ILE A CA 1
ATOM 818 C C . ILE A 1 106 ? -13.348 0.795 14.876 1.00 98.56 106 ILE A C 1
ATOM 820 O O . ILE A 1 106 ? -12.305 1.016 14.260 1.00 98.56 106 ILE A O 1
ATOM 824 N N . GLY A 1 107 ? -14.079 -0.303 14.679 1.00 98.50 107 GLY A N 1
ATOM 825 C CA . GLY A 1 107 ? -13.726 -1.341 13.717 1.00 98.50 107 GLY A CA 1
ATOM 826 C C . GLY A 1 107 ? -13.978 -0.925 12.268 1.00 98.50 107 GLY A C 1
ATOM 827 O O . GLY A 1 107 ? -14.944 -0.224 11.970 1.00 98.50 107 GLY A O 1
ATOM 828 N N . TYR A 1 108 ? -13.152 -1.426 11.358 1.00 98.44 108 TYR A N 1
ATOM 829 C CA . TYR A 1 108 ? -13.318 -1.362 9.912 1.00 98.44 108 TYR A CA 1
ATOM 830 C C . TYR A 1 108 ? -13.184 -2.774 9.335 1.00 98.44 108 TYR A C 1
ATOM 832 O O . TYR A 1 108 ? -12.205 -3.476 9.599 1.00 98.44 108 TYR A O 1
ATOM 840 N N . ASP A 1 109 ? -14.180 -3.184 8.556 1.00 98.38 109 ASP A N 1
ATOM 841 C CA . ASP A 1 109 ? -14.248 -4.492 7.905 1.00 98.38 109 ASP A CA 1
ATOM 842 C C . ASP A 1 109 ? -13.692 -4.368 6.486 1.00 98.38 109 ASP A C 1
ATOM 844 O O . ASP A 1 109 ? -14.268 -3.675 5.646 1.00 98.38 109 ASP A O 1
ATOM 848 N N . LEU A 1 110 ? -12.568 -5.027 6.203 1.00 97.56 110 LEU A N 1
ATOM 849 C CA . LEU A 1 110 ? -11.870 -4.930 4.918 1.00 97.56 110 LEU A CA 1
ATOM 850 C C . LEU A 1 110 ? -12.590 -5.694 3.794 1.00 97.56 110 LEU A C 1
ATOM 852 O O . LEU A 1 110 ? -12.400 -5.379 2.622 1.00 97.56 110 LEU A O 1
ATOM 856 N N . GLU A 1 111 ? -13.434 -6.681 4.105 1.00 96.56 111 GLU A N 1
ATOM 857 C CA . GLU A 1 111 ? -14.221 -7.392 3.086 1.00 96.56 111 GLU A CA 1
ATOM 858 C C . GLU A 1 111 ? -15.529 -6.671 2.735 1.00 96.56 111 GLU A C 1
ATOM 860 O O . GLU A 1 111 ? -16.063 -6.830 1.629 1.00 96.56 111 GLU A O 1
ATOM 865 N N . LYS A 1 112 ? -16.083 -5.909 3.686 1.00 95.56 112 LYS A N 1
ATOM 866 C CA . LYS A 1 112 ? -17.239 -5.020 3.465 1.00 95.56 112 LYS A CA 1
ATOM 867 C C . LYS A 1 112 ? -16.810 -3.635 2.995 1.00 95.56 112 LYS A C 1
ATOM 869 O O . LYS A 1 112 ? -17.564 -2.954 2.301 1.00 95.56 112 LYS A O 1
ATOM 874 N N . GLY A 1 113 ? -15.581 -3.251 3.313 1.00 95.31 113 GLY A N 1
ATOM 875 C CA . GLY A 1 113 ? -15.030 -1.933 3.070 1.00 95.31 113 GLY A CA 1
ATOM 876 C C . GLY A 1 113 ? -15.757 -0.840 3.838 1.00 95.31 113 GLY A C 1
ATOM 877 O O . GLY A 1 113 ? -15.913 0.258 3.310 1.00 95.31 113 GLY A O 1
ATOM 878 N N . ASP A 1 114 ? -16.244 -1.131 5.034 1.00 95.62 114 ASP A N 1
ATOM 879 C CA . ASP A 1 114 ? -17.084 -0.212 5.791 1.00 95.62 114 ASP A CA 1
ATOM 880 C C . ASP A 1 114 ? -16.786 -0.316 7.286 1.00 95.62 114 ASP A C 1
ATOM 882 O O . ASP A 1 114 ? -16.229 -1.313 7.755 1.00 95.62 114 ASP A O 1
ATOM 886 N N . LEU A 1 115 ? -17.162 0.721 8.028 1.00 97.75 115 LEU A N 1
ATOM 887 C CA . LEU A 1 115 ? -17.107 0.702 9.481 1.00 97.75 115 LEU A CA 1
ATOM 888 C C . LEU A 1 115 ? -17.955 -0.448 10.027 1.00 97.75 115 LEU A C 1
ATOM 890 O O . LEU A 1 115 ? -19.012 -0.782 9.488 1.00 97.75 115 LEU A O 1
ATOM 894 N N . VAL A 1 116 ? -17.495 -1.054 11.114 1.00 98.50 116 VAL A N 1
ATOM 895 C CA . VAL A 1 116 ? -18.237 -2.095 11.823 1.00 98.50 116 VAL A CA 1
ATOM 896 C C . VAL A 1 116 ? -19.434 -1.475 12.544 1.00 98.50 116 VAL A C 1
ATOM 898 O O . VAL A 1 116 ? -19.400 -0.313 12.964 1.00 98.50 116 VAL A O 1
ATOM 901 N N . VAL A 1 117 ? -20.517 -2.246 12.670 1.00 96.69 117 VAL A N 1
ATOM 902 C CA . VAL A 1 117 ? -21.688 -1.859 13.469 1.00 96.69 117 VAL A CA 1
ATOM 903 C C . VAL A 1 117 ? -21.266 -1.324 14.852 1.00 96.69 117 VAL A C 1
ATOM 905 O O . VAL A 1 117 ? -20.374 -1.894 15.482 1.00 96.69 117 VAL A O 1
ATOM 908 N N . PRO A 1 118 ? -21.880 -0.232 15.346 1.00 97.06 118 PRO A N 1
ATOM 909 C CA . PRO A 1 118 ? -23.091 0.422 14.835 1.00 97.06 118 PRO A CA 1
ATOM 910 C C . PRO A 1 118 ? -22.850 1.511 13.770 1.00 97.06 118 PRO A C 1
ATOM 912 O O . PRO A 1 118 ? -23.805 2.157 13.349 1.00 97.06 118 PRO A O 1
ATOM 915 N N . TYR A 1 119 ? -21.606 1.753 13.353 1.00 96.50 119 TYR A N 1
ATOM 916 C CA . TYR A 1 119 ? -21.247 2.934 12.554 1.00 96.50 119 TYR A CA 1
ATOM 917 C C . TYR A 1 119 ? -21.262 2.718 11.040 1.00 96.50 11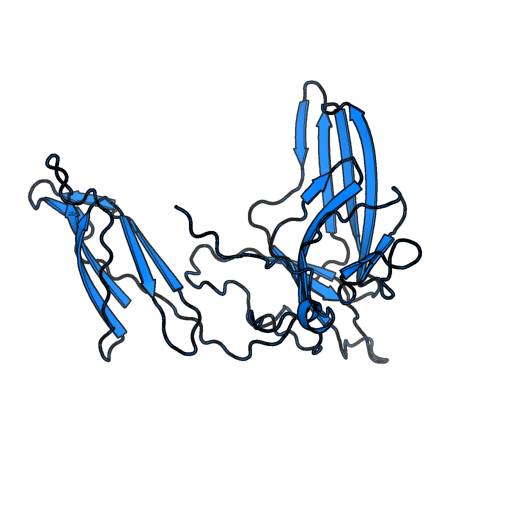9 TYR A C 1
ATOM 919 O O . TYR A 1 119 ? -21.216 3.681 10.278 1.00 96.50 119 TYR A O 1
ATOM 927 N N . GLY A 1 120 ? -21.355 1.464 10.613 1.00 95.69 120 GLY A N 1
ATOM 928 C CA . GLY A 1 120 ? -21.520 1.073 9.222 1.00 95.69 120 GLY A CA 1
ATOM 929 C C . GLY A 1 120 ? -22.105 -0.332 9.118 1.00 95.69 120 GLY A C 1
ATOM 930 O O . GLY A 1 120 ? -22.771 -0.823 10.031 1.00 95.69 120 GLY A O 1
ATOM 931 N N . THR A 1 121 ? -21.864 -0.974 7.982 1.00 96.19 121 THR A N 1
ATOM 932 C CA . THR A 1 121 ? -22.367 -2.313 7.634 1.00 96.19 121 THR A CA 1
ATOM 933 C C . THR A 1 121 ? -21.335 -3.428 7.816 1.00 96.19 121 THR A C 1
ATOM 935 O O . THR A 1 121 ? -21.621 -4.597 7.533 1.00 96.19 121 THR A O 1
ATOM 938 N N . GLY A 1 122 ? -20.133 -3.079 8.278 1.00 97.38 122 GLY A N 1
ATOM 939 C CA . GLY A 1 122 ? -19.075 -4.015 8.624 1.00 97.38 122 GLY A CA 1
ATOM 940 C C . GLY A 1 122 ? -19.480 -4.934 9.774 1.00 97.38 122 GLY A C 1
ATOM 941 O O . GLY A 1 122 ? -20.232 -4.557 10.675 1.00 97.38 122 GLY A O 1
ATOM 942 N N . THR A 1 123 ? -18.959 -6.156 9.749 1.00 97.88 123 THR A N 1
ATOM 943 C CA . THR A 1 123 ? -19.287 -7.205 10.728 1.00 97.88 123 THR A CA 1
ATOM 944 C C . THR A 1 123 ? -18.059 -7.801 11.403 1.00 97.88 123 THR A C 1
ATOM 946 O O . THR A 1 123 ? -18.185 -8.494 12.406 1.00 97.88 123 THR A O 1
ATOM 949 N N . THR A 1 124 ? -16.868 -7.558 10.861 1.00 97.94 124 THR A N 1
ATOM 950 C CA . THR A 1 124 ? -15.598 -8.033 11.407 1.00 97.94 124 THR A CA 1
ATOM 951 C C . THR A 1 124 ? -14.631 -6.866 11.522 1.00 97.94 124 THR A C 1
ATOM 953 O O . THR A 1 124 ? -14.389 -6.169 10.545 1.00 97.94 124 THR A O 1
ATOM 956 N N . SER A 1 125 ? -14.075 -6.647 12.712 1.00 98.25 125 SER A N 1
ATOM 957 C CA . SER A 1 125 ? -13.079 -5.599 12.945 1.00 98.25 125 SER A CA 1
ATOM 958 C C . SER A 1 125 ? -11.705 -6.072 12.476 1.00 98.25 125 SER A C 1
ATOM 960 O O . SER A 1 125 ? -10.931 -6.620 13.253 1.00 98.25 125 SER A O 1
ATOM 962 N N . ASP A 1 126 ? -11.398 -5.895 11.197 1.00 98.56 126 ASP A N 1
ATOM 963 C CA . ASP A 1 126 ? -10.071 -6.225 10.673 1.00 98.56 126 ASP A CA 1
ATOM 964 C C . ASP A 1 126 ? -9.045 -5.189 11.129 1.00 98.56 126 ASP A C 1
ATOM 966 O O . ASP A 1 126 ? -7.990 -5.530 11.659 1.00 98.56 126 ASP A O 1
ATOM 970 N N . PHE A 1 127 ? -9.404 -3.917 10.965 1.00 98.69 127 PHE A N 1
ATOM 971 C CA . PHE A 1 127 ? -8.679 -2.761 11.474 1.00 98.69 127 PHE A CA 1
ATOM 972 C C . PHE A 1 127 ? -9.494 -2.112 12.586 1.00 98.69 127 PHE A C 1
ATOM 974 O O . PHE A 1 127 ? -10.709 -1.985 12.464 1.00 98.69 127 PHE A O 1
ATOM 981 N N . ILE A 1 128 ? -8.840 -1.692 13.663 1.00 98.75 128 ILE A N 1
ATOM 982 C CA . ILE A 1 128 ? -9.470 -0.967 14.767 1.00 98.75 128 ILE A CA 1
ATOM 983 C C . ILE A 1 128 ? -8.762 0.373 14.903 1.00 98.75 128 ILE A C 1
ATOM 985 O O . ILE A 1 128 ? -7.607 0.428 15.327 1.00 98.75 128 ILE A O 1
ATOM 989 N N . PHE A 1 129 ? -9.461 1.440 14.531 1.00 98.38 129 PHE A N 1
ATOM 990 C CA . PHE A 1 129 ? -8.962 2.802 14.633 1.00 98.38 129 PHE A CA 1
ATOM 991 C C . PHE A 1 129 ? -9.405 3.429 15.953 1.00 98.38 129 PHE A C 1
ATOM 993 O O . PHE A 1 129 ? -10.594 3.431 16.262 1.00 98.38 129 PHE A O 1
ATOM 1000 N N . SER A 1 130 ? -8.463 4.017 16.684 1.00 98.00 130 SER A N 1
ATOM 1001 C CA . SER A 1 130 ? -8.748 4.927 17.796 1.00 98.00 130 SER A CA 1
ATOM 1002 C C . SER A 1 130 ? -8.060 6.244 17.499 1.00 98.00 130 SER A C 1
ATOM 1004 O O . SER A 1 130 ? -6.839 6.269 17.347 1.00 98.00 130 SER A O 1
ATOM 1006 N N . MET A 1 131 ? -8.831 7.321 17.394 1.00 97.62 131 MET A N 1
ATOM 1007 C CA . MET A 1 131 ? -8.322 8.629 17.001 1.00 97.62 131 MET A CA 1
ATOM 1008 C C . MET A 1 131 ? -8.571 9.661 18.088 1.00 97.62 131 MET A C 1
ATOM 1010 O O . MET A 1 131 ? -9.677 9.739 18.611 1.00 97.62 131 MET A O 1
ATOM 1014 N N . HIS A 1 132 ? -7.562 10.475 18.366 1.00 97.44 132 HIS A N 1
ATOM 1015 C CA . HIS A 1 132 ? -7.658 11.660 19.199 1.00 97.44 132 HIS A CA 1
ATOM 1016 C C . HIS A 1 132 ? -7.503 12.915 18.337 1.00 97.44 132 HIS A C 1
ATOM 1018 O O . HIS A 1 132 ? -6.697 12.944 17.401 1.00 97.44 132 HIS A O 1
ATOM 1024 N N . SER A 1 133 ? -8.246 13.970 18.665 1.00 96.06 133 SER A N 1
ATOM 1025 C CA . SER A 1 133 ? -8.106 15.273 18.021 1.00 96.06 133 SER A CA 1
ATOM 1026 C C . SER A 1 133 ? -8.460 16.397 18.985 1.00 96.06 133 SER A C 1
ATOM 1028 O O . SER A 1 133 ? -9.534 16.391 19.589 1.00 96.06 133 SER A O 1
ATOM 1030 N N . ALA A 1 134 ? -7.581 17.390 19.081 1.00 95.69 134 ALA A N 1
ATOM 1031 C CA . ALA A 1 134 ? -7.848 18.661 19.734 1.00 95.69 134 ALA A CA 1
ATOM 1032 C C . ALA A 1 134 ? -7.550 19.803 18.752 1.00 95.69 134 ALA A C 1
ATOM 1034 O O . ALA A 1 134 ? -6.421 20.282 18.635 1.00 95.69 134 ALA A O 1
ATOM 1035 N N . GLU A 1 135 ? -8.584 20.231 18.024 1.00 94.19 135 GLU A N 1
ATOM 1036 C CA . GLU A 1 135 ? -8.532 21.350 17.079 1.00 94.19 135 GLU A CA 1
ATOM 1037 C C . GLU A 1 135 ? -8.991 22.640 17.774 1.00 94.19 135 GLU A C 1
ATOM 1039 O O . GLU A 1 135 ? -10.153 22.786 18.153 1.00 94.19 135 GLU A O 1
ATOM 1044 N N . ARG A 1 136 ? -8.066 23.588 17.951 1.00 94.81 136 ARG A N 1
ATOM 1045 C CA . ARG A 1 136 ? -8.332 24.924 18.514 1.00 94.81 136 ARG A CA 1
ATOM 1046 C C . ARG A 1 136 ? -8.483 25.963 17.402 1.00 94.81 136 ARG A C 1
ATOM 1048 O O . ARG A 1 136 ? -9.297 26.877 17.510 1.00 94.81 136 ARG A O 1
ATOM 1055 N N . ALA A 1 137 ? -7.726 25.798 16.318 1.00 92.94 137 ALA A N 1
ATOM 1056 C CA . ALA A 1 137 ? -7.845 26.529 15.061 1.00 92.94 137 ALA A CA 1
ATOM 1057 C C . ALA A 1 137 ? -7.235 25.709 13.909 1.00 92.94 137 ALA A C 1
ATOM 1059 O O . ALA A 1 137 ? -6.469 24.777 14.134 1.00 92.94 137 ALA A O 1
ATOM 1060 N N . TYR A 1 138 ? -7.461 26.125 12.658 1.00 88.69 138 TYR A N 1
ATOM 1061 C CA . TYR A 1 138 ? -6.810 25.504 11.491 1.00 88.69 138 TYR A CA 1
ATOM 1062 C C . TYR A 1 138 ? -5.269 25.511 11.584 1.00 88.69 138 TYR A C 1
ATOM 1064 O O . TYR A 1 138 ? -4.594 24.629 11.058 1.00 88.69 138 TYR A O 1
ATOM 1072 N N . THR A 1 139 ? -4.705 26.505 12.275 1.00 93.38 139 THR A N 1
ATOM 1073 C CA . THR A 1 139 ? -3.263 26.645 12.529 1.00 93.38 139 THR A CA 1
ATOM 1074 C C . THR A 1 139 ? -2.853 26.249 13.953 1.00 93.38 139 THR A C 1
ATOM 1076 O O . THR A 1 139 ? -1.746 26.576 14.377 1.00 93.38 139 THR A O 1
ATOM 1079 N N . ASP A 1 140 ? -3.749 25.614 14.710 1.00 96.75 140 ASP A N 1
ATOM 1080 C CA . ASP A 1 140 ? -3.517 25.153 16.079 1.00 96.75 140 ASP A CA 1
ATOM 1081 C C . ASP A 1 140 ? -4.322 23.878 16.353 1.00 96.75 140 ASP A C 1
ATOM 1083 O O . ASP A 1 140 ? -5.491 23.927 16.749 1.00 96.75 140 ASP A O 1
ATOM 1087 N N . TYR A 1 141 ? -3.697 22.729 16.118 1.00 96.25 141 TYR A N 1
ATOM 1088 C CA . TYR A 1 141 ? -4.303 21.433 16.381 1.00 96.25 141 TYR A CA 1
ATOM 1089 C C . TYR A 1 141 ? -3.259 20.381 16.730 1.00 96.25 141 TYR A C 1
ATOM 1091 O O . TYR A 1 141 ? -2.101 20.459 16.318 1.00 96.25 141 TYR A O 1
ATOM 1099 N N . GLU A 1 142 ? -3.706 19.343 17.421 1.00 96.88 142 GLU A N 1
ATOM 1100 C CA . GLU A 1 142 ? -3.022 18.057 17.497 1.00 96.88 142 GLU A CA 1
ATOM 1101 C C . GLU A 1 142 ? -4.015 16.950 17.159 1.00 96.88 142 GLU A C 1
ATOM 1103 O O . GLU A 1 142 ? -5.171 16.985 17.579 1.00 96.88 142 GLU A O 1
ATOM 1108 N N . CYS A 1 143 ? -3.585 15.982 16.361 1.00 96.94 143 CYS A N 1
ATOM 1109 C CA . CYS A 1 143 ? -4.385 14.807 16.073 1.00 96.94 143 CYS A CA 1
ATOM 1110 C C . CYS A 1 143 ? -3.482 13.593 15.912 1.00 96.94 143 CYS A C 1
ATOM 1112 O O . CYS A 1 143 ? -2.369 13.683 15.388 1.00 96.94 143 CYS A O 1
ATOM 1114 N N . ASN A 1 144 ? -3.964 12.452 16.374 1.00 97.56 144 ASN A N 1
ATOM 1115 C CA . ASN A 1 144 ? -3.272 11.186 16.230 1.00 97.56 144 ASN A CA 1
ATOM 1116 C C . ASN A 1 144 ? -4.281 10.058 16.074 1.00 97.56 144 ASN A C 1
ATOM 1118 O O . ASN A 1 144 ? -5.417 10.171 16.528 1.00 97.56 144 ASN A O 1
ATOM 1122 N N . PHE A 1 145 ? -3.863 8.967 15.449 1.00 97.06 145 PHE A N 1
ATOM 1123 C CA . PHE A 1 145 ? -4.608 7.725 15.492 1.00 97.06 145 PHE A CA 1
ATOM 1124 C C . PHE A 1 145 ? -3.685 6.551 15.800 1.00 97.06 145 PHE A C 1
ATOM 1126 O O . PHE A 1 145 ? -2.496 6.546 15.475 1.00 97.06 145 PHE A O 1
ATOM 1133 N N . SER A 1 146 ? -4.273 5.525 16.401 1.00 98.06 146 SER A N 1
ATOM 1134 C CA . SER A 1 146 ? -3.698 4.191 16.472 1.00 98.06 146 SER A CA 1
ATOM 1135 C C . SER A 1 146 ? -4.541 3.230 15.644 1.00 98.06 146 SER A C 1
ATOM 1137 O O . SER A 1 146 ? -5.771 3.289 15.662 1.00 9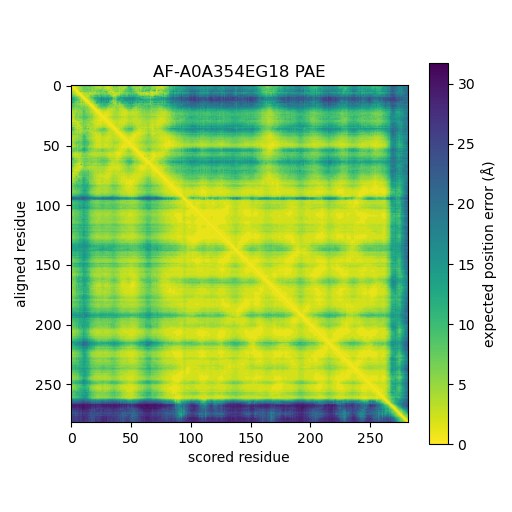8.06 146 SER A O 1
ATOM 1139 N N . LEU A 1 147 ? -3.863 2.365 14.899 1.00 98.62 147 LEU A N 1
ATOM 1140 C CA . LEU A 1 147 ? -4.439 1.211 14.230 1.00 98.62 147 LEU A CA 1
ATOM 1141 C C . LEU A 1 147 ? -3.993 -0.042 14.981 1.00 98.62 147 LEU A C 1
ATOM 1143 O O . LEU A 1 147 ? -2.796 -0.305 15.093 1.00 98.62 147 LEU A O 1
ATOM 1147 N N . THR A 1 148 ? -4.967 -0.801 15.466 1.00 98.75 148 THR A N 1
ATOM 1148 C CA . THR A 1 148 ? -4.789 -2.096 16.136 1.00 98.75 148 THR A CA 1
ATOM 1149 C C . THR A 1 148 ? -5.640 -3.169 15.453 1.00 98.75 148 THR A C 1
ATOM 1151 O O . THR A 1 148 ? -6.364 -2.879 14.494 1.00 98.75 148 THR A O 1
ATOM 1154 N N . PHE A 1 149 ? -5.543 -4.416 15.917 1.00 98.50 149 PHE A N 1
ATOM 1155 C CA . PHE A 1 149 ? -6.143 -5.579 15.261 1.00 98.50 149 PHE A CA 1
ATOM 1156 C C . PHE A 1 149 ? -6.874 -6.477 16.261 1.00 98.50 149 PHE A C 1
ATOM 1158 O O . PHE A 1 149 ? -6.589 -6.450 17.457 1.00 98.50 149 PHE A O 1
ATOM 1165 N N . SER A 1 150 ? -7.820 -7.281 15.768 1.00 95.88 150 SER A N 1
ATOM 1166 C CA . SER A 1 150 ? -8.685 -8.104 16.628 1.00 95.88 150 SER A CA 1
ATOM 1167 C C . SER A 1 150 ? -8.014 -9.350 17.205 1.00 95.88 150 SER A C 1
ATOM 1169 O O . SER A 1 150 ? -8.459 -9.838 18.240 1.00 95.88 150 SER A O 1
ATOM 1171 N N . ASN A 1 151 ? -6.990 -9.894 16.542 1.00 96.56 151 ASN A N 1
ATOM 1172 C CA . ASN A 1 151 ? -6.359 -11.151 16.949 1.00 96.56 151 ASN A CA 1
ATOM 1173 C C . ASN A 1 151 ? -4.889 -10.936 17.327 1.00 96.56 151 ASN A C 1
ATOM 1175 O O . ASN A 1 151 ? -4.215 -10.085 16.754 1.00 96.56 151 ASN A O 1
ATOM 1179 N N . GLU A 1 152 ? -4.379 -11.759 18.247 1.00 94.06 152 GLU A N 1
ATOM 1180 C CA . GLU A 1 152 ? -3.013 -11.671 18.794 1.00 94.06 152 GLU A CA 1
ATOM 1181 C C . GLU A 1 152 ? -1.922 -11.664 17.715 1.00 94.06 152 GLU A C 1
ATOM 1183 O O . GLU A 1 152 ? -0.938 -10.937 17.818 1.00 94.06 152 GLU A O 1
ATOM 1188 N N . PHE A 1 153 ? -2.110 -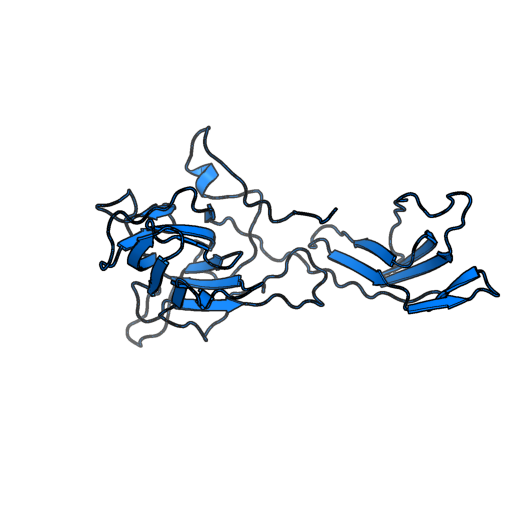12.461 16.661 1.00 96.56 153 PHE A N 1
ATOM 1189 C CA . PHE A 1 153 ? -1.140 -12.601 15.581 1.00 96.56 153 PHE A CA 1
ATOM 1190 C C . PHE A 1 153 ? -1.467 -11.738 14.363 1.00 96.56 153 PHE A C 1
ATOM 1192 O O . PHE A 1 153 ? -0.766 -11.829 13.352 1.00 96.56 153 PHE A O 1
ATOM 1199 N N . ASP A 1 154 ? -2.506 -10.915 14.409 1.00 98.56 154 ASP A N 1
ATOM 1200 C CA . ASP A 1 154 ? -2.730 -9.928 13.361 1.00 98.56 154 ASP A CA 1
ATOM 1201 C C . ASP A 1 154 ? -1.693 -8.805 13.466 1.00 98.56 154 ASP A C 1
ATOM 1203 O O . ASP A 1 154 ? -1.027 -8.621 14.486 1.00 98.56 154 ASP A O 1
ATOM 1207 N N . GLY A 1 155 ? -1.517 -8.057 12.384 1.00 98.62 155 GLY A N 1
ATOM 1208 C CA . GLY A 1 155 ? -0.605 -6.931 12.413 1.00 98.62 155 GLY A CA 1
ATOM 1209 C C . GLY A 1 155 ? -0.288 -6.342 11.057 1.00 98.62 155 GLY A C 1
ATOM 1210 O O . GLY A 1 155 ? -0.792 -6.757 10.011 1.00 98.62 155 GLY A O 1
ATOM 1211 N N . ILE A 1 156 ? 0.610 -5.370 11.088 1.00 98.81 156 ILE A N 1
ATOM 1212 C CA . ILE A 1 156 ? 1.042 -4.592 9.934 1.00 98.81 156 ILE A CA 1
ATOM 1213 C C . ILE A 1 156 ? 2.557 -4.432 9.942 1.00 98.81 156 ILE A C 1
ATOM 1215 O O . ILE A 1 156 ? 3.206 -4.511 10.978 1.00 98.81 156 ILE A O 1
ATOM 1219 N N . GLN A 1 157 ? 3.124 -4.251 8.764 1.00 98.31 157 GLN A N 1
ATOM 1220 C CA . GLN A 1 157 ? 4.543 -4.059 8.540 1.00 98.31 157 GLN A CA 1
ATOM 1221 C C . GLN A 1 157 ? 4.717 -2.928 7.528 1.00 98.31 157 GLN A C 1
ATOM 1223 O O . GLN A 1 157 ? 4.039 -2.914 6.498 1.00 98.31 157 GLN A O 1
ATOM 1228 N N . GLU A 1 158 ? 5.677 -2.043 7.782 1.00 98.38 158 GLU A N 1
ATOM 1229 C CA . GLU A 1 158 ? 6.177 -1.090 6.792 1.00 98.38 158 GLU A CA 1
ATOM 1230 C C . GLU A 1 158 ? 6.914 -1.813 5.657 1.00 98.38 158 GLU A C 1
ATOM 1232 O O . GLU A 1 158 ? 7.659 -2.778 5.854 1.00 98.38 158 GLU A O 1
ATOM 1237 N N . TYR A 1 159 ? 6.705 -1.343 4.435 1.00 98.25 159 TYR A N 1
ATOM 1238 C CA . TYR A 1 159 ? 7.335 -1.869 3.240 1.00 98.25 159 TYR A CA 1
ATOM 1239 C C . TYR A 1 159 ? 7.765 -0.723 2.333 1.00 98.25 159 TYR A C 1
ATOM 1241 O O . TYR A 1 159 ? 6.954 0.109 1.940 1.00 98.25 159 TYR A O 1
ATOM 1249 N N . PHE A 1 160 ? 9.040 -0.713 1.960 1.00 97.44 160 PHE A N 1
ATOM 1250 C CA . PHE A 1 160 ? 9.602 0.267 1.040 1.00 97.44 160 PHE A CA 1
ATOM 1251 C C . PHE A 1 160 ? 9.935 -0.428 -0.270 1.00 97.44 160 PHE A C 1
ATOM 1253 O O . PHE A 1 160 ? 10.546 -1.502 -0.285 1.00 97.44 160 PHE A O 1
ATOM 1260 N N . PHE A 1 161 ? 9.529 0.172 -1.386 1.00 95.00 161 PHE A N 1
ATOM 1261 C CA . PHE A 1 161 ? 9.965 -0.325 -2.679 1.00 95.00 161 PHE A CA 1
ATOM 1262 C C . PHE A 1 161 ? 11.458 -0.071 -2.864 1.00 95.00 161 PHE A C 1
ATOM 1264 O O . PHE A 1 161 ? 11.950 1.029 -2.634 1.00 95.00 161 PHE A O 1
ATOM 1271 N N . ASP A 1 162 ? 12.160 -1.088 -3.357 1.00 91.44 162 ASP A N 1
ATOM 1272 C CA . ASP A 1 162 ? 13.517 -0.925 -3.863 1.00 91.44 162 ASP A CA 1
ATOM 1273 C C . ASP A 1 162 ? 13.507 0.076 -5.028 1.00 91.44 162 ASP A C 1
ATOM 1275 O O . ASP A 1 162 ? 12.803 -0.117 -6.027 1.00 91.44 162 ASP A O 1
ATOM 1279 N N . SER A 1 163 ? 14.280 1.155 -4.896 1.00 87.25 163 SER A N 1
ATOM 1280 C CA . SER A 1 163 ? 14.400 2.204 -5.910 1.00 87.25 163 SER A CA 1
ATOM 1281 C C . SER A 1 163 ? 15.018 1.688 -7.212 1.00 87.25 163 SER A C 1
ATOM 1283 O O . SER A 1 163 ? 14.733 2.237 -8.276 1.00 87.25 163 SER A O 1
ATOM 1285 N N . ASN A 1 164 ? 15.781 0.592 -7.154 1.00 86.75 164 ASN A N 1
ATOM 1286 C CA . ASN A 1 164 ? 16.356 -0.070 -8.324 1.00 86.75 164 ASN A CA 1
ATOM 1287 C C . ASN A 1 164 ? 15.370 -1.026 -9.009 1.00 86.75 164 ASN A C 1
ATOM 1289 O O . ASN A 1 164 ? 15.627 -1.502 -10.116 1.00 86.75 164 ASN A O 1
ATOM 1293 N N . ASN A 1 165 ? 14.227 -1.327 -8.383 1.00 89.00 165 ASN A N 1
ATOM 1294 C CA . ASN A 1 165 ? 13.235 -2.216 -8.966 1.00 89.00 165 ASN A CA 1
ATOM 1295 C C . ASN A 1 165 ? 12.435 -1.497 -10.063 1.00 89.00 165 ASN A C 1
ATOM 1297 O O . ASN A 1 165 ? 11.487 -0.745 -9.820 1.00 89.00 165 ASN A O 1
ATOM 1301 N N . GLN A 1 166 ? 12.814 -1.818 -11.293 1.00 90.06 166 GLN A N 1
ATOM 1302 C CA . GLN A 1 166 ? 12.268 -1.307 -12.546 1.00 90.06 166 GLN A CA 1
ATOM 1303 C C . GLN A 1 166 ? 10.878 -1.855 -12.910 1.00 90.06 166 GLN A C 1
ATOM 1305 O O . GLN A 1 166 ? 10.256 -1.367 -13.852 1.00 90.06 166 GLN A O 1
ATOM 1310 N N . SER A 1 167 ? 10.385 -2.888 -12.220 1.00 92.75 167 SER A N 1
ATOM 1311 C CA . SER A 1 167 ? 9.104 -3.514 -12.559 1.00 92.75 167 SER A CA 1
ATOM 1312 C C . SER A 1 167 ? 7.916 -2.681 -12.086 1.00 92.75 167 SER A C 1
ATOM 1314 O O . SER A 1 167 ? 7.928 -2.139 -10.982 1.00 92.75 167 SER A O 1
ATOM 1316 N N . ASN A 1 168 ? 6.831 -2.677 -12.864 1.00 90.94 168 ASN A N 1
ATOM 1317 C CA . ASN A 1 168 ? 5.542 -2.140 -12.423 1.00 90.94 168 ASN A CA 1
ATOM 1318 C C . ASN A 1 168 ? 4.984 -2.920 -11.217 1.00 90.94 168 ASN A C 1
ATOM 1320 O O . ASN A 1 168 ? 4.273 -2.350 -10.395 1.00 90.94 168 ASN A O 1
ATOM 1324 N N . TYR A 1 169 ? 5.326 -4.208 -11.069 1.00 94.19 169 TYR A N 1
ATOM 1325 C CA . TYR A 1 169 ? 4.990 -4.985 -9.874 1.00 94.19 169 TYR 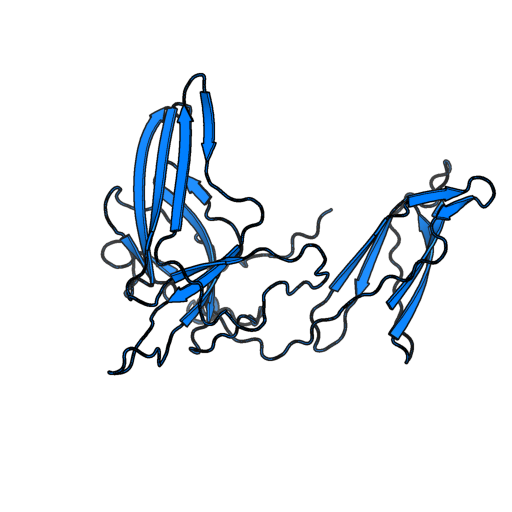A CA 1
ATOM 1326 C C . TYR A 1 169 ? 6.125 -4.912 -8.849 1.00 94.19 169 TYR A C 1
ATOM 1328 O O . TYR A 1 169 ? 7.121 -5.651 -8.898 1.00 94.19 169 TYR A O 1
ATOM 1336 N N . LYS A 1 170 ? 5.985 -3.979 -7.905 1.00 94.12 170 LYS A N 1
ATOM 1337 C CA . LYS A 1 170 ? 7.029 -3.692 -6.914 1.00 94.12 170 LYS A CA 1
ATOM 1338 C C . LYS A 1 170 ? 6.924 -4.480 -5.613 1.00 94.12 170 LYS A C 1
ATOM 1340 O O . LYS A 1 170 ? 7.932 -4.638 -4.937 1.00 94.12 170 LYS A O 1
ATOM 1345 N N . TRP A 1 171 ? 5.756 -5.040 -5.330 1.00 96.25 171 TRP A N 1
ATOM 1346 C CA . TRP A 1 171 ? 5.493 -5.881 -4.165 1.00 96.25 171 TRP A CA 1
ATOM 1347 C C . TRP A 1 171 ? 6.293 -7.194 -4.182 1.00 96.25 171 TRP A C 1
ATOM 1349 O O . TRP A 1 171 ? 6.682 -7.674 -5.257 1.00 96.25 171 TRP A O 1
ATOM 1359 N N . PRO A 1 172 ? 6.518 -7.825 -3.015 1.00 96.56 172 PRO A N 1
ATOM 1360 C CA . PRO A 1 172 ? 6.945 -9.211 -2.990 1.00 96.56 172 PRO A CA 1
ATOM 1361 C C . PRO A 1 172 ? 5.799 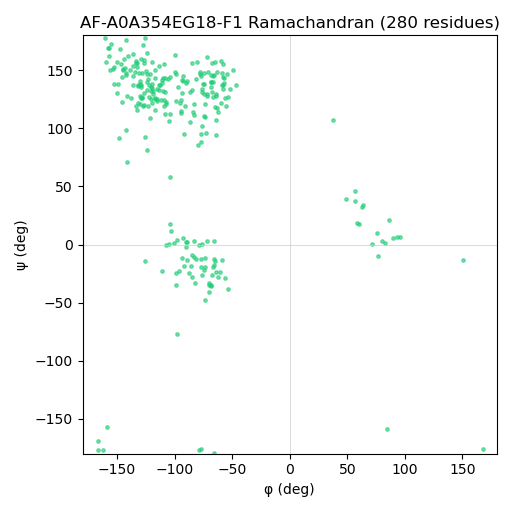-10.097 -3.498 1.00 96.56 172 PRO A C 1
ATOM 1363 O O . PRO A 1 172 ? 4.630 -9.719 -3.466 1.00 96.56 172 PRO A O 1
ATOM 1366 N N . PHE A 1 173 ? 6.117 -11.289 -4.002 1.00 97.12 173 PHE A N 1
ATOM 1367 C CA . PHE A 1 173 ? 5.078 -12.238 -4.429 1.00 97.12 173 PHE A CA 1
ATOM 1368 C C . PHE A 1 173 ? 4.282 -12.785 -3.241 1.00 97.12 173 PHE A C 1
ATOM 1370 O O . PHE A 1 173 ? 3.085 -13.023 -3.357 1.00 97.12 173 PHE A O 1
ATOM 1377 N N . LEU A 1 174 ? 4.953 -12.974 -2.103 1.00 98.25 174 LEU A N 1
A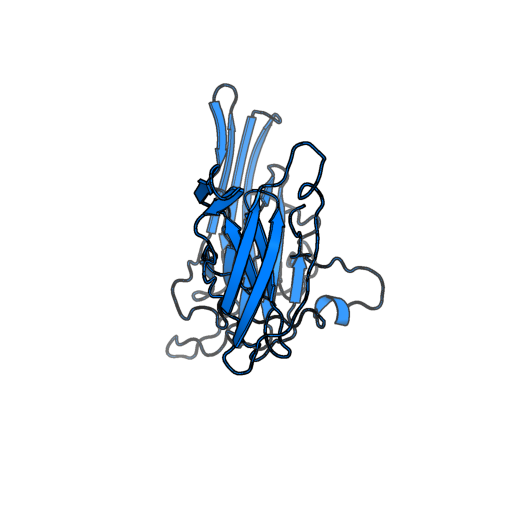TOM 1378 C CA . LEU A 1 174 ? 4.360 -13.466 -0.868 1.00 98.25 174 LEU A CA 1
ATOM 1379 C C . LEU A 1 174 ? 4.535 -12.425 0.236 1.00 98.25 174 LEU A C 1
ATOM 1381 O O . LEU A 1 174 ? 5.616 -11.854 0.383 1.00 98.25 174 LEU A O 1
ATOM 1385 N N . ALA A 1 175 ? 3.491 -12.229 1.031 1.00 98.31 175 ALA A N 1
ATOM 1386 C CA . ALA A 1 175 ? 3.558 -11.526 2.296 1.00 98.31 175 ALA A CA 1
ATOM 1387 C C . ALA A 1 175 ? 4.568 -12.220 3.238 1.00 98.31 175 ALA A C 1
ATOM 1389 O O . ALA A 1 175 ? 4.719 -13.448 3.170 1.00 98.31 175 ALA A O 1
ATOM 1390 N N . PRO A 1 176 ? 5.272 -11.477 4.105 1.00 97.75 176 PRO A N 1
ATOM 1391 C CA . PRO A 1 176 ? 6.204 -12.048 5.079 1.00 97.75 176 PRO A CA 1
ATOM 1392 C C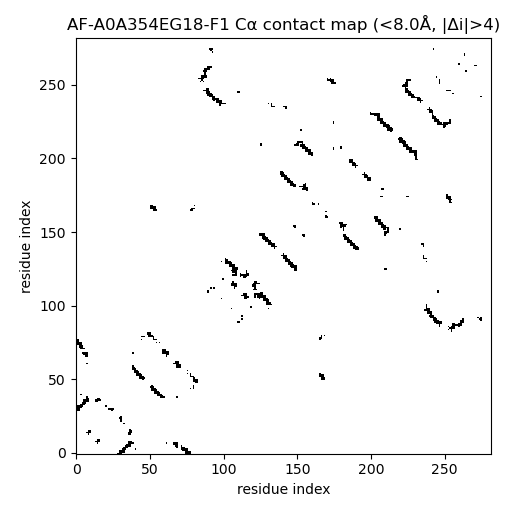 . PRO A 1 176 ? 5.538 -13.031 6.056 1.00 97.75 176 PRO A C 1
ATOM 1394 O O . PRO A 1 176 ? 4.324 -13.038 6.239 1.00 97.75 176 PRO A O 1
ATOM 1397 N N . GLU A 1 177 ? 6.327 -13.916 6.666 1.00 95.69 177 GLU A N 1
ATOM 1398 C CA . GLU A 1 177 ? 5.818 -14.871 7.672 1.00 95.69 177 GLU A CA 1
ATOM 1399 C C . GLU A 1 177 ? 5.712 -14.236 9.064 1.00 95.69 177 GLU A C 1
ATOM 1401 O O . GLU A 1 177 ? 4.806 -14.545 9.843 1.00 95.69 177 GLU A O 1
ATOM 1406 N N . SER A 1 178 ? 6.627 -13.315 9.352 1.00 95.38 178 SER A N 1
ATOM 1407 C CA . SER A 1 178 ? 6.850 -12.680 10.647 1.00 95.38 178 SER A CA 1
ATOM 1408 C C . SER A 1 178 ? 7.204 -11.201 10.472 1.00 95.38 178 SER A C 1
ATOM 1410 O O . SER A 1 178 ? 7.384 -10.738 9.349 1.00 95.38 178 SER A O 1
ATOM 1412 N N . GLY A 1 179 ? 7.354 -10.478 11.587 1.00 97.00 179 GLY A N 1
ATOM 1413 C CA . GLY A 1 179 ? 7.732 -9.056 11.590 1.00 97.00 179 GLY A CA 1
ATOM 1414 C C . GLY A 1 179 ? 6.551 -8.085 11.617 1.00 97.00 179 GLY A C 1
ATOM 1415 O O . GLY A 1 179 ? 6.750 -6.879 11.525 1.00 97.00 179 GLY A O 1
ATOM 1416 N N . TYR A 1 180 ? 5.332 -8.603 11.764 1.00 98.31 180 TYR A N 1
ATOM 1417 C CA . TYR A 1 180 ? 4.132 -7.796 11.945 1.00 98.31 180 TYR A CA 1
ATOM 1418 C C . TYR A 1 180 ? 4.111 -7.168 13.339 1.00 98.31 180 TYR A C 1
ATOM 1420 O O . TYR A 1 180 ? 4.263 -7.875 14.336 1.00 98.31 180 TYR A O 1
ATOM 1428 N N . VAL A 1 181 ? 3.886 -5.857 13.400 1.00 98.25 181 VAL A N 1
ATOM 1429 C CA . VAL A 1 181 ? 3.587 -5.142 14.643 1.00 98.25 181 VAL A CA 1
ATOM 1430 C C . VAL A 1 181 ? 2.076 -5.070 14.848 1.00 98.25 181 VAL A C 1
ATOM 1432 O O . VAL A 1 181 ? 1.311 -4.948 13.890 1.00 98.25 181 VAL A O 1
ATOM 1435 N N . THR A 1 182 ? 1.637 -5.134 16.102 1.00 97.94 182 THR A N 1
ATOM 1436 C CA . THR A 1 182 ? 0.211 -5.152 16.478 1.00 97.94 182 THR A CA 1
ATOM 1437 C C . THR A 1 182 ? -0.406 -3.758 16.588 1.00 97.94 182 THR A C 1
ATOM 1439 O O . THR A 1 182 ? -1.618 -3.632 16.745 1.00 97.94 182 THR A O 1
ATOM 1442 N N . THR A 1 183 ? 0.420 -2.712 16.517 1.00 98.25 183 THR A N 1
ATOM 1443 C CA . THR A 1 183 ? -0.016 -1.320 16.621 1.00 98.25 183 THR A CA 1
ATOM 1444 C C . THR A 1 183 ? 0.773 -0.461 15.645 1.00 98.25 183 THR A C 1
ATOM 1446 O O . THR A 1 183 ? 2.002 -0.468 15.664 1.00 98.25 183 THR A O 1
ATOM 1449 N N . LEU A 1 184 ? 0.066 0.317 14.829 1.00 98.25 184 LEU A N 1
ATOM 1450 C CA . LEU A 1 184 ? 0.624 1.436 14.071 1.00 98.25 184 LEU A CA 1
ATOM 1451 C C . LEU A 1 184 ? 0.112 2.734 14.694 1.00 98.25 184 LEU A C 1
ATOM 1453 O O . LEU A 1 184 ? -1.087 2.867 14.922 1.00 98.25 184 LEU A O 1
ATOM 1457 N N . PHE A 1 185 ? 1.005 3.683 14.963 1.00 98.12 185 PHE A N 1
ATOM 1458 C CA . PHE A 1 185 ? 0.653 4.987 15.521 1.00 98.12 185 PHE A CA 1
ATOM 1459 C C . PHE A 1 185 ? 1.056 6.103 14.562 1.00 98.12 185 PHE A C 1
ATOM 1461 O O . PHE A 1 185 ? 2.190 6.127 14.073 1.00 98.12 185 PHE A O 1
ATOM 1468 N N . LYS A 1 186 ? 0.138 7.035 14.309 1.00 97.69 186 LYS A N 1
ATOM 1469 C CA . LYS A 1 186 ? 0.376 8.213 13.476 1.00 97.69 186 LYS A CA 1
ATOM 1470 C C . LYS A 1 186 ? -0.081 9.466 14.196 1.00 97.69 186 LYS A C 1
ATOM 1472 O O . LYS A 1 186 ? -1.150 9.482 14.793 1.00 97.69 186 LYS A O 1
ATOM 1477 N N . GLU A 1 187 ? 0.714 10.518 14.105 1.00 97.44 187 GLU A N 1
ATOM 1478 C CA . GLU A 1 187 ? 0.451 11.810 14.717 1.00 97.44 187 GLU A CA 1
ATOM 1479 C C . GLU A 1 187 ? 0.816 12.952 13.776 1.00 97.44 187 GLU A C 1
ATOM 1481 O O . GLU A 1 187 ? 1.722 12.862 12.938 1.00 97.44 187 GLU A O 1
ATOM 1486 N N . LYS A 1 188 ? 0.094 14.054 13.939 1.00 96.38 188 LYS A N 1
ATOM 1487 C CA . LYS A 1 188 ? 0.500 15.350 13.424 1.00 96.38 188 LYS A CA 1
ATOM 1488 C C . LYS A 1 188 ? -0.085 16.480 14.235 1.00 96.38 188 LYS A C 1
ATOM 1490 O O . LYS A 1 188 ? -1.176 16.382 14.796 1.00 96.38 188 LYS A O 1
ATOM 1495 N N . SER A 1 189 ? 0.645 17.581 14.256 1.00 96.88 189 SER A N 1
ATOM 1496 C CA . SER A 1 189 ? 0.207 18.799 14.912 1.00 96.88 189 SER A CA 1
ATOM 1497 C C . SER A 1 189 ? 0.630 20.028 14.124 1.00 96.88 189 SER A C 1
ATOM 1499 O O . SER A 1 189 ? 1.637 20.029 13.414 1.00 96.88 189 SER A O 1
ATOM 1501 N N . MET A 1 190 ? -0.153 21.086 14.269 1.00 96.62 190 MET A N 1
ATOM 1502 C CA . MET A 1 190 ? 0.203 22.434 13.861 1.00 96.62 190 MET A CA 1
ATOM 1503 C C . MET A 1 190 ? 0.144 23.297 15.112 1.00 96.62 190 MET A C 1
ATOM 1505 O O . MET A 1 190 ? -0.877 23.306 15.790 1.00 96.62 190 MET A O 1
ATOM 1509 N N . GLN A 1 191 ? 1.223 24.007 15.432 1.00 95.31 191 GLN A N 1
ATOM 1510 C CA . GLN A 1 191 ? 1.276 24.880 16.607 1.00 95.31 191 GLN A CA 1
ATOM 1511 C C . GLN A 1 191 ? 1.652 26.312 16.193 1.00 95.31 191 GLN A C 1
ATOM 1513 O O . GLN A 1 191 ? 2.639 26.492 15.463 1.00 95.31 191 GLN A O 1
ATOM 1518 N N . PRO A 1 192 ? 0.941 27.350 16.681 1.00 94.06 192 PRO A N 1
ATOM 1519 C CA . PRO A 1 192 ? 1.297 28.741 16.419 1.00 94.06 192 PRO A CA 1
ATOM 1520 C C . PRO A 1 192 ? 2.756 29.028 16.791 1.00 94.06 192 PRO A C 1
ATOM 1522 O O . PRO A 1 192 ? 3.210 28.721 17.891 1.00 94.06 192 PRO A O 1
ATOM 1525 N N . GLY A 1 193 ? 3.515 29.591 15.850 1.00 93.62 193 GLY A N 1
ATOM 1526 C CA . GLY A 1 193 ? 4.933 29.919 16.039 1.00 93.62 193 GLY A CA 1
ATOM 1527 C C . GLY A 1 193 ? 5.915 28.739 15.975 1.00 93.62 193 GLY A C 1
ATOM 1528 O O . GLY A 1 193 ? 7.114 28.989 15.902 1.00 93.62 193 GLY A O 1
ATOM 1529 N N . LYS A 1 194 ? 5.450 27.480 15.953 1.00 93.75 194 LYS A N 1
ATOM 1530 C CA . LYS A 1 194 ? 6.310 26.286 15.792 1.00 93.75 194 LYS A CA 1
ATOM 1531 C C . LYS A 1 194 ? 6.123 25.567 14.455 1.00 93.75 194 LYS A C 1
ATOM 1533 O O . LYS A 1 194 ? 7.039 24.888 14.007 1.00 93.75 194 LYS A O 1
ATOM 1538 N N . GLY A 1 195 ? 4.973 25.746 13.807 1.00 95.25 195 GLY A N 1
ATOM 1539 C CA . GLY A 1 195 ? 4.680 25.148 12.506 1.00 95.25 195 GLY A CA 1
ATOM 1540 C C . GLY A 1 195 ? 4.157 23.715 12.599 1.00 95.25 195 GLY A C 1
ATOM 1541 O O . GLY A 1 195 ? 3.600 23.308 13.621 1.00 95.25 195 GLY A O 1
ATOM 1542 N N . TYR A 1 196 ? 4.293 22.989 11.489 1.00 96.12 196 TYR A N 1
ATOM 1543 C CA . TYR A 1 196 ? 3.759 21.644 11.290 1.00 96.12 196 TYR A CA 1
ATOM 1544 C C . TYR A 1 196 ? 4.757 20.565 11.720 1.00 96.12 196 TYR A C 1
ATOM 1546 O O . TYR A 1 196 ? 5.945 20.656 11.416 1.00 96.12 196 TYR A O 1
ATOM 1554 N N . THR A 1 197 ? 4.258 19.520 12.374 1.00 96.62 197 THR A N 1
ATOM 1555 C CA . THR A 1 197 ? 5.016 18.313 12.730 1.00 96.62 197 THR A CA 1
ATOM 1556 C C . THR A 1 197 ? 4.181 17.074 12.432 1.00 96.62 197 THR A C 1
ATOM 1558 O O . THR A 1 197 ? 2.960 17.106 12.583 1.00 96.62 197 THR A O 1
ATOM 1561 N N . SER A 1 198 ? 4.828 15.988 12.008 1.00 96.81 198 SER A N 1
ATOM 1562 C CA . SER A 1 198 ? 4.188 14.691 11.778 1.00 96.81 198 SER A CA 1
ATOM 1563 C C . SER A 1 198 ? 5.209 13.553 11.790 1.00 96.81 198 SER A C 1
ATOM 1565 O O . SER A 1 198 ? 6.391 13.786 11.532 1.00 96.81 198 SER A O 1
ATOM 1567 N N . ASN A 1 199 ? 4.740 12.334 12.064 1.00 96.88 199 ASN A N 1
ATOM 1568 C CA . ASN A 1 199 ? 5.483 11.085 11.882 1.00 96.88 199 ASN A CA 1
ATOM 1569 C C . ASN A 1 199 ? 5.030 10.282 10.635 1.00 96.88 199 ASN A C 1
ATOM 1571 O O . ASN A 1 199 ? 5.278 9.074 10.543 1.00 96.88 199 ASN A O 1
ATOM 1575 N N . GLU A 1 200 ? 4.321 10.921 9.701 1.00 94.44 200 GLU A N 1
ATOM 1576 C CA . GLU A 1 200 ? 4.048 10.368 8.372 1.00 94.44 200 GLU A CA 1
ATOM 1577 C C . GLU A 1 200 ? 5.373 10.080 7.645 1.00 94.44 200 GLU A C 1
ATOM 1579 O O . GLU A 1 200 ? 6.321 10.867 7.702 1.00 94.44 200 GLU A O 1
ATOM 1584 N N . ILE A 1 201 ? 5.451 8.926 6.982 1.00 95.06 201 ILE A N 1
ATOM 1585 C CA . ILE A 1 201 ? 6.671 8.452 6.332 1.00 95.06 201 ILE A CA 1
ATOM 1586 C C . ILE A 1 201 ? 6.497 8.544 4.820 1.00 95.06 201 ILE A C 1
ATOM 1588 O O . ILE A 1 201 ? 5.580 7.974 4.228 1.00 95.06 201 ILE A O 1
ATOM 1592 N N . GLU A 1 202 ? 7.418 9.243 4.164 1.00 93.12 202 GLU A N 1
ATOM 1593 C CA . GLU A 1 202 ? 7.399 9.361 2.712 1.00 93.12 202 GLU A CA 1
ATOM 1594 C C . GLU A 1 202 ? 7.713 8.016 2.038 1.00 93.12 202 GLU A C 1
ATOM 1596 O O . GLU A 1 202 ? 8.606 7.281 2.460 1.00 93.12 202 GLU A O 1
ATOM 1601 N N . ASN A 1 203 ? 7.005 7.705 0.947 1.00 93.75 203 ASN A N 1
ATOM 1602 C CA . ASN A 1 203 ? 7.215 6.501 0.131 1.00 93.75 203 ASN A CA 1
ATOM 1603 C C . ASN A 1 203 ? 7.072 5.169 0.894 1.00 93.75 203 ASN A C 1
ATOM 1605 O O . ASN A 1 203 ? 7.533 4.129 0.414 1.00 93.75 203 ASN A O 1
ATOM 1609 N N . VAL A 1 204 ? 6.418 5.184 2.059 1.00 97.44 204 VAL A N 1
ATOM 1610 C CA . VAL A 1 204 ? 6.064 3.965 2.780 1.00 97.44 204 VAL A CA 1
ATOM 1611 C C . VAL A 1 204 ? 4.840 3.304 2.154 1.00 97.44 204 VAL A C 1
ATOM 1613 O O . VAL A 1 204 ? 3.904 3.943 1.660 1.00 97.44 204 VAL A O 1
ATOM 1616 N N . HIS A 1 205 ? 4.849 1.987 2.216 1.00 98.31 205 HIS A N 1
ATOM 1617 C CA . HIS A 1 205 ? 3.721 1.126 1.937 1.00 98.31 205 HIS A CA 1
ATOM 1618 C C . HIS A 1 205 ? 3.538 0.177 3.114 1.00 98.31 205 HIS A C 1
ATOM 1620 O O . HIS A 1 205 ? 4.402 0.087 3.984 1.00 98.31 205 HIS A O 1
ATOM 1626 N N . TYR A 1 206 ? 2.449 -0.585 3.124 1.00 98.75 206 TYR A N 1
ATOM 1627 C CA . TYR A 1 206 ? 2.252 -1.571 4.179 1.00 98.75 206 TYR A CA 1
ATOM 1628 C C . TYR A 1 206 ? 1.872 -2.934 3.642 1.00 98.75 206 TYR A C 1
ATOM 1630 O O . TYR A 1 206 ? 1.173 -3.047 2.636 1.00 98.75 206 TYR A O 1
ATOM 1638 N N . ILE A 1 207 ? 2.303 -3.969 4.352 1.00 98.88 207 ILE A N 1
ATOM 1639 C CA . ILE A 1 207 ? 1.789 -5.332 4.231 1.00 98.88 207 ILE A CA 1
ATOM 1640 C C . ILE A 1 207 ? 1.138 -5.671 5.565 1.00 98.88 207 ILE A C 1
ATOM 1642 O O . ILE A 1 207 ? 1.721 -5.421 6.616 1.00 98.88 207 ILE A O 1
ATOM 1646 N N . PHE A 1 208 ? -0.060 -6.239 5.541 1.00 98.88 208 PHE A N 1
ATOM 1647 C CA . PHE A 1 208 ? -0.794 -6.580 6.756 1.00 98.88 208 PHE A CA 1
ATOM 1648 C C . PHE A 1 208 ? -1.277 -8.029 6.744 1.00 98.88 208 PHE A C 1
ATOM 1650 O O . PHE A 1 208 ? -1.382 -8.667 5.690 1.00 98.88 208 PHE A O 1
ATOM 1657 N N . ARG A 1 209 ? -1.561 -8.530 7.944 1.00 98.75 209 ARG A N 1
ATOM 1658 C CA . ARG A 1 209 ? -2.142 -9.837 8.231 1.00 98.75 209 ARG A CA 1
ATOM 1659 C C . ARG A 1 209 ? -3.323 -9.644 9.176 1.00 98.75 209 ARG A C 1
ATOM 1661 O O . ARG A 1 209 ? -3.169 -9.003 10.208 1.00 98.75 209 ARG A O 1
ATOM 1668 N N . VAL A 1 210 ? -4.480 -10.193 8.822 1.00 98.75 210 VAL A N 1
ATOM 1669 C CA . VAL A 1 210 ? -5.719 -10.093 9.613 1.00 98.75 210 VAL A CA 1
ATOM 1670 C C . VAL A 1 210 ? -6.442 -11.433 9.683 1.00 98.75 210 VAL A C 1
ATOM 1672 O O . VAL A 1 210 ? -6.186 -12.327 8.872 1.00 98.75 210 VAL A O 1
ATOM 1675 N N . ARG A 1 211 ? -7.387 -11.562 10.619 1.00 97.81 211 ARG A N 1
ATOM 1676 C CA . ARG A 1 211 ? -8.229 -12.760 10.793 1.00 97.81 211 ARG A CA 1
ATOM 1677 C C . ARG A 1 211 ? -7.410 -14.030 11.009 1.00 97.81 211 ARG A C 1
ATOM 1679 O O . ARG A 1 211 ? -7.760 -15.098 10.494 1.00 97.81 211 ARG A O 1
ATOM 1686 N N . THR A 1 212 ? -6.304 -13.911 11.737 1.00 98.06 212 THR A N 1
ATOM 1687 C CA . THR A 1 212 ? -5.527 -15.077 12.144 1.00 98.06 212 THR A CA 1
ATOM 1688 C C . THR A 1 212 ? -6.395 -16.037 12.954 1.00 98.06 212 THR A C 1
ATOM 1690 O O . THR A 1 212 ? -7.191 -15.647 13.804 1.00 98.06 212 THR A O 1
ATOM 1693 N N . LYS A 1 213 ? -6.250 -17.327 12.657 1.00 97.00 213 LYS A N 1
ATOM 1694 C CA . LYS A 1 213 ? -6.755 -18.426 13.477 1.00 97.00 213 LYS A CA 1
ATOM 1695 C C . LYS A 1 213 ? -5.582 -19.302 13.841 1.00 97.00 213 LYS A C 1
ATOM 1697 O O . LYS A 1 213 ? -4.760 -19.609 12.972 1.00 97.00 213 LYS A O 1
ATOM 1702 N N . THR A 1 214 ? -5.537 -19.723 15.092 1.00 96.25 214 THR A N 1
ATOM 1703 C CA . THR A 1 214 ? -4.532 -20.652 15.591 1.00 96.25 214 THR A CA 1
ATOM 1704 C C . THR A 1 214 ? -5.142 -22.010 15.892 1.00 96.25 214 THR A C 1
ATOM 1706 O O . THR A 1 214 ? -6.343 -22.123 16.142 1.00 96.25 214 THR A O 1
ATOM 1709 N N . ASP A 1 215 ? -4.314 -23.046 15.849 1.00 94.88 215 ASP A N 1
ATOM 1710 C CA . ASP A 1 215 ? -4.630 -24.317 16.493 1.00 94.88 215 ASP A CA 1
ATOM 1711 C C . ASP A 1 215 ? -4.418 -24.232 18.018 1.00 94.88 215 ASP A C 1
ATOM 1713 O O . ASP A 1 215 ? -4.119 -23.170 18.575 1.00 94.88 215 ASP A O 1
ATOM 1717 N N . ASN A 1 216 ? -4.594 -25.367 18.699 1.00 93.75 216 ASN A N 1
ATOM 1718 C CA . ASN A 1 216 ? -4.420 -25.481 20.148 1.00 93.75 216 ASN A CA 1
ATOM 1719 C C . ASN A 1 216 ? -2.967 -25.262 20.604 1.00 93.75 216 ASN A C 1
ATOM 1721 O O . ASN A 1 216 ? -2.747 -24.992 21.782 1.00 93.75 216 ASN A O 1
ATOM 1725 N N . ASP A 1 217 ? -1.999 -25.357 19.689 1.00 92.88 217 ASP A N 1
ATOM 1726 C CA . ASP A 1 217 ? -0.575 -25.153 19.963 1.00 92.88 217 ASP A CA 1
ATOM 1727 C C . ASP A 1 217 ? -0.153 -23.690 19.713 1.00 92.88 217 ASP A C 1
ATOM 1729 O O . ASP A 1 217 ? 1.030 -23.353 19.784 1.00 92.88 217 ASP A O 1
ATOM 1733 N N . GLY A 1 218 ? -1.110 -22.802 19.405 1.00 90.25 218 GLY A N 1
ATOM 1734 C CA . GLY A 1 218 ? -0.857 -21.389 19.117 1.00 90.25 218 GLY A CA 1
ATOM 1735 C C . GLY A 1 218 ? -0.263 -21.143 17.728 1.00 90.25 218 GLY A C 1
ATOM 1736 O O . GLY A 1 218 ? 0.160 -20.028 17.420 1.00 90.25 218 GLY A O 1
ATOM 1737 N N . LYS A 1 219 ? -0.228 -22.154 16.852 1.00 93.38 219 LYS A N 1
ATOM 1738 C CA . LYS A 1 219 ? 0.297 -22.008 15.495 1.00 93.38 219 LYS A CA 1
ATOM 1739 C C . LYS A 1 219 ? -0.788 -21.478 14.570 1.00 93.38 219 LYS A C 1
ATOM 1741 O O . LYS A 1 219 ? -1.896 -22.001 14.523 1.00 93.38 219 LYS A O 1
ATOM 1746 N N . ILE A 1 220 ? -0.448 -20.469 13.769 1.00 95.12 220 ILE A N 1
ATOM 1747 C CA . ILE A 1 220 ? -1.355 -19.909 12.760 1.00 95.12 220 ILE A CA 1
ATOM 1748 C C . ILE A 1 220 ? -1.692 -20.985 11.715 1.00 95.12 220 ILE A C 1
ATOM 1750 O O . ILE A 1 220 ? -0.813 -21.444 10.983 1.00 95.12 220 ILE A O 1
ATOM 1754 N N . VAL A 1 221 ? -2.973 -21.348 11.619 1.00 96.00 221 VAL A N 1
ATOM 1755 C CA . VAL A 1 221 ? -3.507 -22.292 10.619 1.00 96.00 221 VAL A CA 1
ATOM 1756 C C . VAL A 1 221 ? -4.148 -21.587 9.428 1.00 96.00 221 VAL A C 1
ATOM 1758 O O . VAL A 1 221 ? -4.211 -22.147 8.336 1.00 96.00 221 VAL A O 1
ATOM 1761 N N . SER A 1 222 ? -4.606 -20.349 9.612 1.00 96.81 222 SER A N 1
ATOM 1762 C CA . SER A 1 222 ? -5.126 -19.511 8.531 1.00 96.81 222 SER A CA 1
ATOM 1763 C C . SER A 1 222 ? -5.024 -18.037 8.893 1.00 96.81 222 SER A C 1
ATOM 1765 O O . SER A 1 222 ? -5.151 -17.689 10.064 1.00 96.81 222 SER A O 1
ATOM 1767 N N . ALA A 1 223 ? -4.865 -17.179 7.893 1.00 98.00 223 ALA A N 1
ATOM 1768 C CA . ALA A 1 223 ? -4.972 -15.730 8.011 1.00 98.00 223 ALA A CA 1
ATOM 1769 C C . ALA A 1 223 ? -5.295 -15.144 6.635 1.00 98.00 223 ALA A C 1
ATOM 1771 O O . ALA A 1 223 ? -5.061 -15.803 5.623 1.00 98.00 223 ALA A O 1
ATOM 1772 N N . LEU A 1 224 ? -5.781 -13.910 6.587 1.00 98.69 224 LEU A N 1
ATOM 1773 C CA . LEU A 1 224 ? -5.835 -13.134 5.354 1.00 98.69 224 LEU A CA 1
ATOM 1774 C C . LEU A 1 224 ? -4.656 -12.169 5.299 1.00 98.69 224 LEU A C 1
ATOM 1776 O O . LEU A 1 224 ? -4.201 -11.654 6.321 1.00 98.69 224 LEU A O 1
ATOM 1780 N N . TYR A 1 225 ? -4.176 -11.919 4.087 1.00 98.75 225 TYR A N 1
ATOM 1781 C CA . TYR A 1 225 ? -3.024 -11.064 3.838 1.00 98.75 225 TYR A CA 1
ATOM 1782 C C . TYR A 1 225 ? -3.394 -9.972 2.854 1.00 98.75 225 TYR A C 1
ATOM 1784 O O . TYR A 1 225 ? -4.221 -10.161 1.960 1.00 98.75 225 TYR A O 1
ATOM 1792 N N . GLY A 1 226 ? -2.756 -8.823 3.000 1.00 98.62 226 GLY A N 1
ATOM 1793 C CA . GLY A 1 226 ? -3.012 -7.713 2.112 1.00 98.62 226 GLY A CA 1
ATOM 1794 C C . GLY A 1 226 ? -1.926 -6.665 2.146 1.00 98.62 226 GLY A C 1
ATOM 1795 O O . GLY A 1 226 ? -0.889 -6.818 2.794 1.00 98.62 226 GLY A O 1
ATOM 1796 N N . LYS A 1 227 ? -2.171 -5.601 1.394 1.00 98.69 227 LYS A N 1
ATOM 1797 C CA . LYS A 1 227 ? -1.235 -4.501 1.200 1.00 98.69 227 LYS A CA 1
ATOM 1798 C C . LYS A 1 227 ? -1.951 -3.161 1.137 1.00 98.69 227 LYS A C 1
ATOM 1800 O O . LYS A 1 227 ? -3.071 -3.089 0.634 1.00 98.69 227 LYS A O 1
ATOM 1805 N N . ILE A 1 228 ? -1.290 -2.113 1.617 1.00 98.44 228 ILE A N 1
ATOM 1806 C CA . ILE A 1 228 ? -1.751 -0.722 1.564 1.00 98.44 228 ILE A CA 1
ATOM 1807 C C . ILE A 1 228 ? -0.769 0.064 0.711 1.00 98.44 228 ILE A C 1
ATOM 1809 O O . ILE A 1 228 ? 0.438 0.027 0.941 1.00 98.44 228 ILE A O 1
ATOM 1813 N N . VAL A 1 229 ? -1.283 0.743 -0.312 1.00 94.00 229 VAL A N 1
ATOM 1814 C CA . VAL A 1 229 ? -0.443 1.287 -1.388 1.00 94.00 229 VAL A CA 1
ATOM 1815 C C . VAL A 1 229 ? 0.315 2.552 -1.035 1.00 94.00 229 VAL A C 1
ATOM 1817 O O . VAL A 1 229 ? 1.176 2.934 -1.820 1.00 94.00 229 VAL A O 1
ATOM 1820 N N . LYS A 1 230 ? 0.006 3.213 0.078 1.00 94.75 230 LYS A N 1
ATOM 1821 C CA . LYS A 1 230 ? 0.629 4.468 0.515 1.00 94.75 230 LYS A CA 1
ATOM 1822 C C . LYS A 1 230 ? 0.510 4.614 2.032 1.00 94.75 230 LYS A C 1
ATOM 1824 O O . LYS A 1 230 ? -0.195 3.826 2.664 1.00 94.75 230 LYS A O 1
ATOM 1829 N N . GLU A 1 231 ? 1.171 5.635 2.563 1.00 96.00 231 GLU A N 1
ATOM 1830 C CA . GLU A 1 231 ? 0.932 6.167 3.905 1.00 96.00 231 GLU A CA 1
ATOM 1831 C C . GLU A 1 231 ? -0.567 6.418 4.165 1.00 96.00 231 GLU A C 1
ATOM 1833 O O . GLU A 1 231 ? -1.331 6.696 3.235 1.00 96.00 231 GLU A O 1
ATOM 1838 N N . PHE A 1 232 ? -0.980 6.301 5.427 1.00 95.50 232 PHE A N 1
ATOM 1839 C CA . PHE A 1 232 ? -2.300 6.725 5.879 1.00 95.50 232 PHE A CA 1
ATOM 1840 C C . PHE A 1 232 ? -2.353 8.249 5.941 1.00 95.50 232 PHE A C 1
ATOM 1842 O O . PHE A 1 232 ? -1.624 8.873 6.708 1.00 95.50 232 PHE A O 1
ATOM 1849 N N . GLU A 1 233 ? -3.274 8.849 5.198 1.00 93.88 233 GLU A N 1
ATOM 1850 C CA . GLU A 1 233 ? -3.572 10.270 5.344 1.00 93.88 233 GLU A CA 1
ATOM 1851 C C . GLU A 1 233 ? -4.733 10.419 6.329 1.00 93.88 233 GLU A C 1
ATOM 1853 O O . GLU A 1 233 ? -5.671 9.626 6.331 1.00 93.88 233 GLU A O 1
ATOM 1858 N N . PHE A 1 234 ? -4.696 11.430 7.188 1.00 94.94 234 PHE A N 1
ATOM 1859 C CA . PHE A 1 234 ? -5.780 11.695 8.138 1.00 94.94 234 PHE A CA 1
ATOM 1860 C C . PHE A 1 234 ? -5.936 13.189 8.410 1.00 94.94 234 PHE A C 1
ATOM 1862 O O . PHE A 1 234 ? -5.081 13.974 8.010 1.00 94.94 234 PHE A O 1
ATOM 1869 N N . ASP A 1 235 ? -7.009 13.629 9.057 1.00 93.19 235 ASP A N 1
ATOM 1870 C CA . ASP A 1 235 ? -7.173 15.038 9.427 1.00 93.19 235 ASP A CA 1
ATOM 1871 C C . ASP A 1 235 ? -7.792 15.214 10.821 1.00 93.19 235 ASP A C 1
ATOM 1873 O O . ASP A 1 235 ? -8.423 14.289 11.330 1.00 93.19 235 ASP A O 1
ATOM 1877 N N . PRO A 1 236 ? -7.671 16.399 11.450 1.00 93.94 236 PRO A N 1
ATOM 1878 C CA . PRO A 1 236 ? -8.253 16.656 12.771 1.00 93.94 236 PRO A CA 1
ATOM 1879 C C . PRO A 1 236 ? -9.778 16.473 12.852 1.00 93.94 236 PRO A C 1
ATOM 1881 O O . PRO A 1 236 ? -10.330 16.398 13.948 1.00 93.94 236 PRO A O 1
ATOM 1884 N N . LYS A 1 237 ? -10.478 16.379 11.717 1.00 93.12 237 LYS A N 1
ATOM 1885 C CA . LYS A 1 237 ? -11.934 16.211 11.649 1.00 93.12 237 LYS A CA 1
ATOM 1886 C C . LYS A 1 237 ? -12.354 14.746 11.630 1.00 93.12 237 LYS A C 1
ATOM 1888 O O . LYS A 1 237 ? -13.555 14.476 11.557 1.00 93.12 237 LYS A O 1
ATOM 1893 N N . GLY A 1 238 ? -11.407 13.816 11.711 1.00 92.88 238 GLY A N 1
ATOM 1894 C CA . GLY A 1 238 ? -11.681 12.390 11.805 1.00 92.88 238 GLY A CA 1
ATOM 1895 C C . GLY A 1 238 ? -11.639 11.648 10.483 1.00 92.88 238 GLY A C 1
ATOM 1896 O O . GLY A 1 238 ? -12.037 10.484 10.449 1.00 92.88 238 GLY A O 1
ATOM 1897 N N . ALA A 1 239 ? -11.229 12.298 9.391 1.00 94.88 239 ALA A N 1
ATOM 1898 C CA . ALA A 1 239 ? -11.080 11.611 8.120 1.00 94.88 239 ALA A CA 1
ATOM 1899 C C . ALA A 1 239 ? -9.807 10.754 8.127 1.00 94.88 239 ALA A C 1
ATOM 1901 O O . ALA A 1 239 ? -8.770 11.209 8.604 1.00 94.88 239 ALA A O 1
ATOM 1902 N N . ILE A 1 240 ? -9.890 9.533 7.594 1.00 95.62 240 ILE A N 1
ATOM 1903 C CA . ILE A 1 240 ? -8.756 8.623 7.388 1.00 95.62 240 ILE A CA 1
ATOM 1904 C C . ILE A 1 240 ? -8.818 8.086 5.953 1.00 95.62 240 ILE A C 1
ATOM 1906 O O . ILE A 1 240 ? -9.788 7.442 5.548 1.00 95.62 240 ILE A O 1
ATOM 1910 N N . PHE A 1 241 ? -7.763 8.304 5.179 1.00 94.31 241 PHE A N 1
ATOM 1911 C CA . PHE A 1 241 ? -7.647 7.891 3.788 1.00 94.31 241 PHE A CA 1
ATOM 1912 C C . PHE A 1 241 ? -6.535 6.856 3.633 1.00 94.31 241 PHE A C 1
ATOM 1914 O O . PHE A 1 241 ? -5.379 7.091 3.980 1.00 94.31 241 PHE A O 1
ATOM 1921 N N . PHE A 1 242 ? -6.891 5.697 3.089 1.00 95.62 242 PHE A N 1
ATOM 1922 C CA . PHE A 1 242 ? -5.951 4.659 2.694 1.00 95.62 242 PHE A CA 1
ATOM 1923 C C . PHE A 1 242 ? -6.534 3.812 1.560 1.00 95.62 242 PHE A C 1
ATOM 1925 O O . PHE A 1 242 ? -7.748 3.673 1.404 1.00 95.62 242 PHE A O 1
ATOM 1932 N N . GLY A 1 243 ? -5.655 3.235 0.742 1.00 95.81 243 GLY A N 1
ATOM 1933 C CA . GLY A 1 243 ? -6.024 2.302 -0.319 1.00 95.81 243 GLY A CA 1
ATOM 1934 C C . GLY A 1 243 ? -5.449 0.926 -0.046 1.00 95.81 243 GLY A C 1
ATOM 1935 O O . GLY A 1 243 ? -4.236 0.803 0.115 1.00 95.81 243 GLY A O 1
ATOM 1936 N N . TYR A 1 244 ? -6.291 -0.103 -0.023 1.00 97.62 244 TYR A N 1
ATOM 1937 C CA . TYR A 1 244 ? -5.881 -1.462 0.315 1.00 97.62 244 TYR A CA 1
ATOM 1938 C C . TYR A 1 244 ? -6.282 -2.498 -0.734 1.00 97.62 244 TYR A C 1
ATOM 1940 O O . TYR A 1 244 ? -7.200 -2.308 -1.536 1.00 97.62 244 TYR A O 1
ATOM 1948 N N . TYR A 1 245 ? -5.561 -3.614 -0.680 1.00 98.25 245 TYR A N 1
ATOM 1949 C CA . TYR A 1 245 ? -5.816 -4.855 -1.396 1.00 98.25 245 TYR A CA 1
ATOM 1950 C C . TYR A 1 245 ? -5.824 -5.970 -0.352 1.00 98.25 245 TYR A C 1
ATOM 1952 O O . TYR A 1 245 ? -4.813 -6.169 0.320 1.00 98.25 245 TYR A O 1
ATOM 1960 N N . LEU A 1 246 ? -6.939 -6.682 -0.206 1.00 98.50 246 LEU A N 1
ATOM 1961 C CA . LEU A 1 246 ? -7.059 -7.845 0.674 1.00 98.50 246 LEU A CA 1
ATOM 1962 C C . LEU A 1 246 ? -7.237 -9.109 -0.171 1.00 98.50 246 LEU A C 1
ATOM 1964 O O . LEU A 1 246 ? -8.177 -9.198 -0.965 1.00 98.50 246 LEU A O 1
ATOM 1968 N N . ASN A 1 247 ? -6.357 -10.085 0.035 1.00 98.38 247 ASN A N 1
ATOM 1969 C CA . ASN A 1 247 ? -6.471 -11.420 -0.534 1.00 98.38 247 ASN A CA 1
ATOM 1970 C C . ASN A 1 247 ? -7.393 -12.291 0.345 1.00 98.38 247 ASN A C 1
ATOM 1972 O O . ASN A 1 247 ? -7.013 -12.597 1.480 1.00 98.38 247 ASN A O 1
ATOM 1976 N N . PRO A 1 248 ? -8.575 -12.709 -0.145 1.00 96.75 248 PRO A N 1
ATOM 1977 C CA . PRO A 1 248 ? -9.501 -13.531 0.634 1.00 96.75 248 PRO A CA 1
ATOM 1978 C C . PRO A 1 248 ? -9.162 -15.024 0.647 1.00 96.75 248 PRO A C 1
ATOM 1980 O O . PRO A 1 248 ? -9.724 -15.760 1.453 1.00 96.75 248 PRO A O 1
ATOM 1983 N N . ASP A 1 249 ? -8.254 -15.487 -0.215 1.00 95.50 249 ASP A N 1
ATOM 1984 C CA . ASP A 1 249 ? -8.004 -16.919 -0.427 1.00 95.50 249 ASP A CA 1
ATOM 1985 C C . ASP A 1 249 ? -7.176 -17.556 0.706 1.00 95.50 249 ASP A C 1
ATOM 1987 O O . ASP A 1 249 ? -6.812 -18.729 0.646 1.00 95.50 249 ASP A O 1
ATOM 1991 N N . GLY A 1 250 ? -6.803 -16.777 1.724 1.00 93.94 250 GLY A N 1
ATOM 1992 C CA . GLY A 1 250 ? -6.011 -17.228 2.870 1.00 93.94 250 GLY A CA 1
ATOM 1993 C C . GLY A 1 250 ? -4.537 -17.518 2.563 1.00 93.94 250 GLY A C 1
ATOM 1994 O O . GLY A 1 250 ? -3.772 -17.906 3.446 1.00 93.94 250 GLY A O 1
ATOM 1995 N N . THR A 1 251 ? -4.110 -17.333 1.312 1.00 97.62 251 THR A N 1
ATOM 1996 C CA . THR A 1 251 ? -2.705 -17.459 0.920 1.00 97.62 251 THR A CA 1
ATOM 1997 C C . THR A 1 251 ? -1.951 -16.155 1.164 1.00 97.62 251 THR A C 1
ATOM 1999 O O . THR A 1 251 ? -2.517 -15.066 1.134 1.00 97.62 251 THR A O 1
ATOM 2002 N N . ARG A 1 252 ? -0.626 -16.243 1.321 1.00 97.94 252 ARG A N 1
ATOM 2003 C CA . ARG A 1 252 ? 0.250 -15.060 1.415 1.00 97.94 252 ARG A CA 1
ATOM 2004 C C . ARG A 1 252 ? 0.419 -14.315 0.092 1.00 97.94 252 ARG A C 1
ATOM 2006 O O . ARG A 1 252 ? 1.211 -13.387 0.027 1.00 97.94 252 ARG A O 1
ATOM 2013 N N . ASN A 1 253 ? -0.245 -14.734 -0.979 1.00 98.31 253 ASN A N 1
ATOM 2014 C CA . ASN A 1 253 ? -0.045 -14.154 -2.297 1.00 98.31 253 ASN A CA 1
ATOM 2015 C C . ASN A 1 253 ? -0.466 -12.676 -2.329 1.00 98.31 253 ASN A C 1
ATOM 2017 O O . ASN A 1 253 ? -1.574 -12.341 -1.915 1.00 98.31 253 ASN A O 1
ATOM 2021 N N . LEU A 1 254 ? 0.416 -11.812 -2.829 1.00 98.19 254 LEU A N 1
ATOM 2022 C CA . LEU A 1 254 ? 0.162 -10.379 -2.983 1.00 98.19 254 LEU A CA 1
ATOM 2023 C C . LEU A 1 254 ? -0.047 -9.962 -4.445 1.00 98.19 254 LEU A C 1
ATOM 2025 O O . LEU A 1 254 ? -0.285 -8.780 -4.689 1.00 98.19 254 LEU A O 1
ATOM 2029 N N . GLU A 1 255 ? 0.021 -10.884 -5.410 1.00 97.50 255 GLU A N 1
ATOM 2030 C CA . GLU A 1 255 ? -0.275 -10.582 -6.813 1.00 97.50 255 GLU A CA 1
ATOM 2031 C C . GLU A 1 255 ? -1.781 -10.404 -7.015 1.00 97.50 255 GLU A C 1
ATOM 2033 O O . GLU A 1 255 ? -2.547 -11.367 -6.977 1.00 97.50 255 GLU A O 1
ATOM 2038 N N . GLU A 1 256 ? -2.210 -9.173 -7.273 1.00 95.44 256 GLU A N 1
ATOM 2039 C CA . GLU A 1 256 ? -3.588 -8.860 -7.624 1.00 95.44 256 GLU A CA 1
ATOM 2040 C C . GLU A 1 256 ? -3.864 -9.132 -9.105 1.00 95.44 256 GLU A C 1
ATOM 2042 O O . GLU A 1 256 ? -3.046 -8.834 -9.980 1.00 95.44 256 GLU A O 1
ATOM 2047 N N . ASP A 1 257 ? -5.056 -9.640 -9.403 1.00 94.12 257 ASP A N 1
ATOM 2048 C CA . ASP A 1 257 ? -5.624 -9.591 -10.742 1.00 94.12 257 ASP A CA 1
ATOM 2049 C C . ASP A 1 257 ? -6.367 -8.255 -10.936 1.00 94.12 257 ASP A C 1
ATOM 2051 O O . ASP A 1 257 ? -7.486 -8.089 -10.435 1.00 94.12 257 ASP A O 1
ATOM 2055 N N . PRO A 1 258 ? -5.811 -7.293 -11.700 1.00 86.94 258 PRO A N 1
ATOM 2056 C CA . PRO A 1 258 ? -6.409 -5.967 -11.855 1.00 86.94 258 PRO A CA 1
ATOM 2057 C C . PRO A 1 258 ? -7.771 -5.993 -12.571 1.00 86.94 258 PRO A C 1
ATOM 2059 O O . PRO A 1 258 ? -8.502 -5.000 -12.543 1.00 86.94 258 PRO A O 1
ATOM 2062 N N . LYS A 1 259 ? -8.140 -7.111 -13.215 1.00 89.50 259 LYS A N 1
ATOM 2063 C CA . LYS A 1 259 ? -9.442 -7.275 -13.876 1.00 89.50 259 LYS A CA 1
ATOM 2064 C C . LYS A 1 259 ? -10.536 -7.749 -12.919 1.00 89.50 259 LYS A C 1
ATOM 2066 O O . LYS A 1 259 ? -11.711 -7.583 -13.242 1.00 89.50 259 LYS A O 1
ATOM 2071 N N . ARG A 1 260 ? -10.178 -8.306 -11.756 1.00 90.75 260 ARG A N 1
ATOM 2072 C CA . ARG A 1 260 ? -11.107 -8.930 -10.801 1.00 90.75 260 ARG A CA 1
ATOM 2073 C C . ARG A 1 260 ? -10.997 -8.288 -9.418 1.00 90.75 260 ARG A C 1
ATOM 2075 O O . ARG A 1 260 ? -10.353 -8.805 -8.511 1.00 90.75 260 ARG A O 1
ATOM 2082 N N . ASN A 1 261 ? -11.659 -7.142 -9.265 1.00 93.31 261 ASN A N 1
ATOM 2083 C CA . ASN A 1 261 ? -11.885 -6.532 -7.954 1.00 93.31 261 ASN A CA 1
ATOM 2084 C C . ASN A 1 261 ? -13.215 -7.038 -7.378 1.00 93.31 261 ASN A C 1
ATOM 2086 O O . ASN A 1 261 ? -14.279 -6.772 -7.941 1.00 93.31 261 ASN A O 1
ATOM 2090 N N . LEU A 1 262 ? -13.147 -7.699 -6.225 1.00 94.00 262 LEU A N 1
ATOM 2091 C CA . LEU A 1 262 ? -14.279 -8.367 -5.582 1.00 94.00 262 LEU A CA 1
ATOM 2092 C C . LEU A 1 262 ? -15.372 -7.409 -5.080 1.00 94.00 262 LEU A C 1
ATOM 2094 O O . LEU A 1 262 ? -16.523 -7.818 -4.930 1.00 94.00 262 LEU A O 1
ATOM 2098 N N . PHE A 1 263 ? -15.075 -6.117 -4.893 1.00 88.19 263 PHE A N 1
ATOM 2099 C CA . PHE A 1 263 ? -16.122 -5.122 -4.624 1.00 88.19 263 PHE A CA 1
ATOM 2100 C C . PHE A 1 263 ? -17.001 -4.850 -5.848 1.00 88.19 263 PHE A C 1
ATOM 2102 O O . PHE A 1 263 ? -18.207 -4.651 -5.707 1.00 88.19 263 PHE A O 1
ATOM 2109 N N . LYS A 1 264 ? -16.420 -4.881 -7.055 1.00 76.75 264 LYS A N 1
ATOM 2110 C CA . LYS A 1 264 ? -17.157 -4.663 -8.311 1.00 76.75 264 LYS A CA 1
ATOM 2111 C C . LYS A 1 264 ? -18.118 -5.812 -8.593 1.00 76.75 264 LYS A C 1
ATOM 2113 O O . LYS A 1 264 ? -19.201 -5.587 -9.113 1.00 76.75 264 LYS A O 1
ATOM 2118 N N . GLU A 1 265 ? -17.723 -7.031 -8.240 1.00 61.97 265 GLU A N 1
ATOM 2119 C CA . GLU A 1 265 ? -18.551 -8.226 -8.424 1.00 61.97 265 GLU A CA 1
ATOM 2120 C C . GLU A 1 265 ? -19.751 -8.247 -7.466 1.00 61.97 265 GLU A C 1
ATOM 2122 O O . GLU A 1 265 ? -20.834 -8.692 -7.844 1.00 61.97 265 GLU A O 1
ATOM 2127 N N . LYS A 1 266 ? -19.597 -7.697 -6.253 1.00 59.06 266 LYS A N 1
ATOM 2128 C CA . LYS A 1 266 ? -20.688 -7.570 -5.272 1.00 59.06 266 LYS A CA 1
ATOM 2129 C C . LYS A 1 266 ? -21.670 -6.429 -5.583 1.00 59.06 266 LYS A C 1
ATOM 2131 O O . LYS A 1 266 ? -22.799 -6.457 -5.097 1.00 59.06 266 LYS A O 1
ATOM 2136 N N . MET A 1 267 ? -21.283 -5.452 -6.404 1.00 50.94 267 MET A N 1
ATOM 2137 C CA . MET A 1 267 ? -22.097 -4.280 -6.746 1.00 50.94 267 MET A CA 1
ATOM 2138 C C . MET A 1 267 ? -22.669 -4.397 -8.172 1.00 50.94 267 MET A C 1
ATOM 2140 O O . MET A 1 267 ? -21.970 -4.165 -9.159 1.00 50.94 267 MET A O 1
ATOM 2144 N N . LYS A 1 268 ? -23.973 -4.678 -8.327 1.00 40.84 268 LYS A N 1
ATOM 2145 C CA . LYS A 1 268 ? -24.655 -4.436 -9.615 1.00 40.84 268 LYS A CA 1
ATOM 2146 C C . LYS A 1 268 ? -24.605 -2.931 -9.924 1.00 40.84 268 LYS A C 1
ATOM 2148 O O . LYS A 1 268 ? -25.229 -2.162 -9.211 1.00 40.84 268 LYS A O 1
ATOM 2153 N N . ARG A 1 269 ? -23.879 -2.557 -10.993 1.00 39.94 269 ARG A N 1
ATOM 2154 C CA . ARG A 1 269 ? -23.831 -1.249 -11.697 1.00 39.94 269 ARG A CA 1
ATOM 2155 C C . ARG A 1 269 ? -23.934 0.004 -10.799 1.00 39.94 269 ARG A C 1
ATOM 2157 O O . ARG A 1 269 ? -25.029 0.405 -10.429 1.00 39.94 269 ARG A O 1
ATOM 2164 N N . GLY A 1 270 ? -22.819 0.724 -10.618 1.00 40.25 270 GLY A N 1
ATOM 2165 C CA . GLY A 1 270 ? -22.903 2.176 -10.385 1.00 40.25 270 GLY A CA 1
ATOM 2166 C C . GLY A 1 270 ? -21.827 2.858 -9.548 1.00 40.25 270 GLY A C 1
ATOM 2167 O O . GLY A 1 270 ? -21.766 4.079 -9.594 1.00 40.25 270 GLY A O 1
ATOM 2168 N N . GLN A 1 271 ? -20.974 2.148 -8.808 1.00 40.16 271 GLN A N 1
ATOM 2169 C CA . GLN A 1 271 ? -19.976 2.810 -7.954 1.00 40.16 271 GLN A CA 1
ATOM 2170 C C . GLN A 1 271 ? -18.660 2.043 -7.964 1.00 40.16 271 GLN A C 1
ATOM 2172 O O . GLN A 1 271 ? -18.511 1.025 -7.296 1.00 40.16 271 GLN A O 1
ATOM 2177 N N . ILE A 1 272 ? -17.718 2.505 -8.786 1.00 44.16 272 ILE A N 1
ATOM 2178 C CA . ILE A 1 272 ? -16.363 1.967 -8.845 1.00 44.16 272 ILE A CA 1
ATOM 2179 C C . ILE A 1 272 ? -15.406 3.118 -9.143 1.00 44.16 272 ILE A C 1
ATOM 2181 O O . ILE A 1 272 ? -15.492 3.703 -10.221 1.00 44.16 272 ILE A O 1
ATOM 2185 N N . PHE A 1 273 ? -14.424 3.332 -8.270 1.00 48.66 273 PHE A N 1
ATOM 2186 C CA . PHE A 1 273 ? -13.170 3.975 -8.648 1.00 48.66 273 PHE A CA 1
ATOM 2187 C C . PHE A 1 273 ? -12.021 2.976 -8.525 1.00 48.66 273 PHE A C 1
ATOM 2189 O O . PHE A 1 273 ? -11.975 2.128 -7.633 1.00 48.66 273 PHE A O 1
ATOM 2196 N N . ILE A 1 274 ? -11.153 3.009 -9.531 1.00 46.34 274 ILE A N 1
ATOM 2197 C CA . ILE A 1 274 ? -9.950 2.191 -9.644 1.00 46.34 274 ILE A CA 1
ATOM 2198 C C . ILE A 1 274 ? -8.851 2.947 -8.901 1.00 46.34 274 ILE A C 1
ATOM 2200 O O . ILE A 1 274 ? -8.662 4.134 -9.154 1.00 46.34 274 ILE A O 1
ATOM 2204 N N . LEU A 1 275 ? -8.118 2.266 -8.017 1.00 45.34 275 LEU A N 1
ATOM 2205 C CA . LEU A 1 275 ? -6.816 2.754 -7.573 1.00 45.34 275 LEU A CA 1
ATOM 2206 C C . LEU A 1 275 ? -5.904 2.761 -8.805 1.00 45.34 275 LEU A C 1
ATOM 2208 O O . LEU A 1 275 ? -5.354 1.728 -9.180 1.00 45.34 275 LEU A O 1
ATOM 2212 N N . ASP A 1 276 ? -5.815 3.901 -9.488 1.00 37.62 276 ASP A N 1
ATOM 2213 C CA . ASP A 1 276 ? -4.868 4.087 -10.578 1.00 37.62 276 ASP A CA 1
ATOM 2214 C C . ASP A 1 276 ? -3.466 4.213 -9.974 1.00 37.62 276 ASP A C 1
ATOM 2216 O O . ASP A 1 276 ? -3.051 5.268 -9.493 1.00 37.62 276 ASP A O 1
ATOM 2220 N N . THR A 1 277 ? -2.741 3.098 -9.936 1.00 39.53 277 THR A N 1
ATOM 2221 C CA . THR A 1 277 ? -1.319 3.079 -9.577 1.00 39.53 277 THR A CA 1
ATOM 2222 C C . THR A 1 277 ? -0.429 3.519 -10.744 1.00 39.53 277 THR A C 1
ATOM 2224 O O . THR A 1 277 ? 0.785 3.606 -10.582 1.00 39.53 277 THR A O 1
ATOM 2227 N N . SER A 1 278 ? -1.007 3.853 -11.905 1.00 30.58 278 SER A N 1
ATOM 2228 C CA . SER A 1 278 ? -0.304 4.323 -13.097 1.00 30.58 278 SER A CA 1
ATOM 2229 C C . SER A 1 278 ? -0.436 5.833 -13.309 1.00 30.58 278 SER A C 1
ATOM 2231 O O . SER A 1 278 ? -0.785 6.298 -14.388 1.00 30.58 278 SER A O 1
ATOM 2233 N N . ARG A 1 279 ? -0.017 6.644 -12.329 1.00 27.23 279 ARG A N 1
ATOM 2234 C CA . ARG A 1 279 ? 0.538 7.956 -12.700 1.00 27.23 279 ARG A CA 1
ATOM 2235 C C . ARG A 1 279 ? 1.956 7.752 -13.221 1.00 27.23 279 ARG A C 1
ATOM 2237 O O . ARG A 1 279 ? 2.930 7.813 -12.480 1.00 27.23 279 ARG A O 1
ATOM 2244 N N . SER A 1 280 ? 2.044 7.497 -14.524 1.00 29.50 280 SER A N 1
ATOM 2245 C CA . SER A 1 280 ? 3.217 7.845 -15.317 1.00 29.50 280 SER A CA 1
ATOM 2246 C C . SER A 1 280 ? 3.476 9.341 -15.142 1.00 29.50 280 SER A C 1
ATOM 2248 O O . SER A 1 280 ? 2.600 10.149 -15.460 1.00 29.50 280 SER A O 1
ATOM 2250 N N . GLY A 1 281 ? 4.647 9.690 -14.610 1.00 27.67 281 GLY A N 1
ATOM 2251 C CA . GLY A 1 281 ? 5.146 11.059 -14.646 1.00 27.67 281 GLY A CA 1
ATOM 2252 C C . GLY A 1 281 ? 5.099 11.593 -16.077 1.00 27.67 281 GLY A C 1
ATOM 2253 O O . GLY A 1 281 ? 5.437 10.871 -17.021 1.00 27.67 281 GLY A O 1
ATOM 2254 N N . GLY A 1 282 ? 4.594 12.818 -16.209 1.00 25.84 282 GLY A N 1
ATOM 2255 C CA . GLY A 1 282 ? 4.853 13.658 -17.374 1.00 25.84 282 GLY A CA 1
ATOM 2256 C C . GLY A 1 282 ? 6.265 14.217 -17.328 1.00 25.84 282 GLY A C 1
ATOM 2257 O O . GLY A 1 282 ? 6.844 14.245 -16.217 1.00 25.84 282 GLY A O 1
#

Nearest PDB structures (foldseek):
  7mie-assembly1_A  TM=2.082E-01  e=7.541E+00  Borreliella burgdorferi
  4f80-assembly1_A-2  TM=1.338E-01  e=5.835E+00  Homo sapiens

Sequence (282 aa):
MVHVSFMQANDSGIGLKTIRNNDVTNAEGFVSFQGVGMESVGATISKDGYYQSGSGFKFTSSSNVTNRWEPWNPTVEVVLKKKRNPVPMYVKGTDNLKLPQFDIPIGYDLEKGDLVVPYGTGTTSDFIFSMHSAERAYTDYECNFSLTFSNEFDGIQEYFFDSNNQSNYKWPFLAPESGYVTTLFKEKSMQPGKGYTSNEIENVHYIFRVRTKTDNDGKIVSALYGKIVKEFEFDPKGAIFFGYYLNPDGTRNLEEDPKRNLFKEKMKRGQIFILDTSRSGG

pLDDT: mean 89.31, std 14.5, range [25.84, 98.88]

Radius of gyration: 23.95 Å; Cα contacts (8 Å, |Δi|>4): 619; chains: 1; bounding box: 59×55×56 Å

Mean predicted aligned error: 7.3 Å